Protein AF-A0A1V5VA99-F1 (afdb_monomer)

Structure (mmCIF, N/CA/C/O backbone):
data_AF-A0A1V5VA99-F1
#
_entry.id   AF-A0A1V5VA99-F1
#
loop_
_atom_site.group_PDB
_atom_site.id
_atom_site.type_symbol
_atom_site.label_atom_id
_atom_site.label_alt_id
_atom_site.label_comp_id
_atom_site.label_asym_id
_atom_site.label_entity_id
_atom_site.label_seq_id
_atom_site.pdbx_PDB_ins_code
_atom_site.Cartn_x
_atom_site.Cartn_y
_atom_site.Cartn_z
_atom_site.occupancy
_atom_site.B_iso_or_equiv
_atom_site.auth_seq_id
_atom_site.auth_comp_id
_atom_site.auth_asym_id
_atom_site.auth_atom_id
_atom_site.pdbx_PDB_model_num
ATOM 1 N N . MET A 1 1 ? -4.885 -64.577 -18.496 1.00 36.88 1 MET A N 1
ATOM 2 C CA . MET A 1 1 ? -4.064 -65.674 -17.940 1.00 36.88 1 MET A CA 1
ATOM 3 C C . MET A 1 1 ? -2.908 -65.053 -17.160 1.00 36.88 1 MET A C 1
ATOM 5 O O . MET A 1 1 ? -2.237 -64.223 -17.743 1.00 36.88 1 MET A O 1
ATOM 9 N N . ARG A 1 2 ? -2.760 -65.405 -15.866 1.00 37.75 2 ARG A N 1
ATOM 10 C CA . ARG A 1 2 ? -1.514 -65.535 -15.056 1.00 37.75 2 ARG A CA 1
ATOM 11 C C . ARG A 1 2 ? -0.377 -64.527 -15.371 1.00 37.75 2 ARG A C 1
ATOM 13 O O . ARG A 1 2 ? 0.196 -64.607 -16.441 1.00 37.75 2 ARG A O 1
ATOM 20 N N . ARG A 1 3 ? 0.092 -63.644 -14.479 1.00 37.84 3 ARG A N 1
ATOM 21 C CA . ARG A 1 3 ? 0.622 -63.889 -13.121 1.00 37.84 3 ARG A CA 1
ATOM 22 C C . ARG A 1 3 ? 0.890 -62.549 -12.413 1.00 37.84 3 ARG A C 1
ATOM 24 O O . ARG A 1 3 ? 1.361 -61.604 -13.032 1.00 37.84 3 ARG A O 1
ATOM 31 N N . ALA A 1 4 ? 0.650 -62.532 -11.106 1.00 42.41 4 ALA A N 1
ATOM 32 C CA . ALA A 1 4 ? 1.119 -61.524 -10.165 1.00 42.41 4 ALA A CA 1
ATOM 33 C C . ALA A 1 4 ? 2.638 -61.611 -9.946 1.00 42.41 4 ALA A C 1
ATOM 35 O O . ALA A 1 4 ? 3.150 -62.726 -9.881 1.00 42.41 4 ALA A O 1
ATOM 36 N N . VAL A 1 5 ? 3.299 -60.475 -9.694 1.00 40.81 5 VAL A N 1
ATOM 37 C CA . VAL A 1 5 ? 4.401 -60.365 -8.720 1.00 40.81 5 VAL A CA 1
ATOM 38 C C . VAL A 1 5 ? 4.314 -58.985 -8.060 1.00 40.81 5 VAL A C 1
ATOM 40 O O . VAL A 1 5 ? 4.487 -57.957 -8.706 1.00 40.81 5 VAL A O 1
ATOM 43 N N . ARG A 1 6 ? 4.003 -58.986 -6.760 1.00 43.09 6 ARG A N 1
ATOM 44 C CA . ARG A 1 6 ? 4.199 -57.864 -5.835 1.00 43.09 6 ARG A CA 1
ATOM 45 C C . ARG A 1 6 ? 5.700 -57.715 -5.577 1.00 43.09 6 ARG A C 1
ATOM 47 O O . ARG A 1 6 ? 6.336 -58.713 -5.251 1.00 43.09 6 ARG A O 1
ATOM 54 N N . ALA A 1 7 ? 6.227 -56.497 -5.616 1.00 41.28 7 ALA A N 1
ATOM 55 C CA . ALA A 1 7 ? 7.497 -56.165 -4.978 1.00 41.28 7 ALA A CA 1
ATOM 56 C C . ALA A 1 7 ? 7.238 -55.033 -3.977 1.00 41.28 7 ALA A C 1
ATOM 58 O O . ALA A 1 7 ? 7.025 -53.882 -4.342 1.00 41.28 7 ALA A O 1
ATOM 59 N N . ILE A 1 8 ? 7.158 -55.431 -2.710 1.00 42.38 8 ILE A N 1
ATOM 60 C CA . ILE A 1 8 ? 7.175 -54.572 -1.530 1.00 42.38 8 ILE A CA 1
ATOM 61 C C . ILE A 1 8 ? 8.654 -54.294 -1.267 1.00 42.38 8 ILE A C 1
ATOM 63 O O . ILE A 1 8 ? 9.383 -55.231 -0.939 1.00 42.38 8 ILE A O 1
ATOM 67 N N . THR A 1 9 ? 9.106 -53.052 -1.420 1.00 42.53 9 THR A N 1
ATOM 68 C CA . THR A 1 9 ? 10.463 -52.672 -1.008 1.00 42.53 9 THR A CA 1
ATOM 69 C C . THR A 1 9 ? 10.390 -52.026 0.364 1.00 42.53 9 THR A C 1
ATOM 71 O O . THR A 1 9 ? 9.638 -51.081 0.595 1.00 42.53 9 THR A O 1
ATOM 74 N N . ALA A 1 10 ? 11.117 -52.648 1.284 1.00 41.31 10 ALA A N 1
ATOM 75 C CA . ALA A 1 10 ? 11.035 -52.489 2.717 1.00 41.31 10 ALA A CA 1
ATOM 76 C C . ALA A 1 10 ? 11.461 -51.104 3.221 1.00 41.31 10 ALA A C 1
ATOM 78 O O . ALA A 1 10 ? 12.425 -50.497 2.760 1.00 41.31 10 ALA A O 1
ATOM 79 N N . LEU A 1 11 ? 10.738 -50.689 4.255 1.00 38.38 11 LEU A N 1
ATOM 80 C CA . LEU A 1 11 ? 11.015 -49.605 5.180 1.00 38.38 11 LEU A CA 1
ATOM 81 C C . LEU A 1 11 ? 12.281 -49.960 5.982 1.00 38.38 11 LEU A C 1
ATOM 83 O O . LEU A 1 11 ? 12.262 -50.910 6.765 1.00 38.38 11 LEU A O 1
ATOM 87 N N . VAL A 1 12 ? 13.387 -49.238 5.786 1.00 39.16 12 VAL A N 1
ATOM 88 C CA . VAL A 1 12 ? 14.583 -49.399 6.629 1.00 39.16 12 VAL A CA 1
ATOM 89 C C . VAL A 1 12 ? 14.461 -48.443 7.809 1.00 39.16 12 VAL A C 1
ATOM 91 O O . VAL A 1 12 ? 14.815 -47.272 7.732 1.00 39.16 12 VAL A O 1
ATOM 94 N N . ALA A 1 13 ? 13.915 -48.967 8.904 1.00 40.81 13 ALA A N 1
ATOM 95 C CA . ALA A 1 13 ? 14.004 -48.365 10.223 1.00 40.81 13 ALA A CA 1
ATOM 96 C C . ALA A 1 13 ? 15.377 -48.702 10.823 1.00 40.81 13 ALA A C 1
ATOM 98 O O . ALA A 1 13 ? 15.610 -49.824 11.273 1.00 40.81 13 ALA A O 1
ATOM 99 N N . THR A 1 14 ? 16.301 -47.746 10.837 1.00 46.34 14 THR A N 1
ATOM 100 C CA . THR A 1 14 ? 17.531 -47.847 11.629 1.00 46.34 14 THR A CA 1
ATOM 101 C C . THR A 1 14 ? 17.245 -47.404 13.060 1.00 46.34 14 THR A C 1
ATOM 103 O O . THR A 1 14 ? 17.344 -46.234 13.419 1.00 46.34 14 THR A O 1
ATOM 106 N N . ALA A 1 15 ? 16.875 -48.376 13.892 1.00 39.38 15 ALA A N 1
ATOM 107 C CA . ALA A 1 15 ? 16.899 -48.245 15.340 1.00 39.38 15 ALA A CA 1
ATOM 108 C C . ALA A 1 15 ? 18.349 -48.382 15.835 1.00 39.38 15 ALA A C 1
ATOM 110 O O . ALA A 1 15 ? 18.926 -49.466 15.780 1.00 39.38 15 ALA A O 1
ATOM 111 N N . PHE A 1 16 ? 18.934 -47.294 16.338 1.00 42.38 16 PHE A N 1
ATOM 112 C CA . PHE A 1 16 ? 20.130 -47.351 17.178 1.00 42.38 16 PHE A CA 1
ATOM 113 C C . PHE A 1 16 ? 19.691 -47.390 18.646 1.00 42.38 16 PHE A C 1
ATOM 115 O O . PHE A 1 16 ? 19.142 -46.416 19.158 1.00 42.38 16 PHE A O 1
ATOM 122 N N . ILE A 1 17 ? 19.925 -48.517 19.325 1.00 44.94 17 ILE A N 1
ATOM 123 C CA . ILE A 1 17 ? 19.743 -48.651 20.777 1.00 44.94 17 ILE A CA 1
ATOM 124 C C . ILE A 1 17 ? 21.118 -48.685 21.460 1.00 44.94 17 ILE A C 1
ATOM 126 O O . ILE A 1 17 ? 21.875 -49.635 21.311 1.00 44.94 17 ILE A O 1
ATOM 130 N N . ALA A 1 18 ? 21.373 -47.596 22.189 1.00 47.59 18 ALA A N 1
ATOM 131 C CA . ALA A 1 18 ? 22.017 -47.428 23.499 1.00 47.59 18 ALA A CA 1
ATOM 132 C C . ALA A 1 18 ? 23.256 -48.250 23.927 1.00 47.59 18 ALA A C 1
ATOM 134 O O . ALA A 1 18 ? 23.199 -49.464 24.091 1.00 47.59 18 ALA A O 1
ATOM 135 N N . ALA A 1 19 ? 24.278 -47.518 24.395 1.00 43.19 19 ALA A N 1
ATOM 136 C CA . ALA A 1 19 ? 25.024 -47.840 25.618 1.00 43.19 19 ALA A CA 1
ATOM 137 C C . ALA A 1 19 ? 25.645 -46.558 26.221 1.00 43.19 19 ALA A C 1
ATOM 139 O O . ALA A 1 19 ? 26.394 -45.868 25.537 1.00 43.19 19 ALA A O 1
ATOM 140 N N . GLY A 1 20 ? 25.356 -46.243 27.493 1.00 33.06 20 GLY A N 1
ATOM 141 C CA . GLY A 1 20 ? 26.098 -45.224 28.259 1.00 33.06 20 GLY A CA 1
ATOM 142 C C . GLY A 1 20 ? 25.259 -44.409 29.249 1.00 33.06 20 GLY A C 1
ATOM 143 O O . GLY A 1 20 ? 24.543 -43.495 28.864 1.00 33.06 20 GLY A O 1
ATOM 144 N N . CYS A 1 21 ? 25.354 -44.744 30.534 1.00 45.59 21 CYS A N 1
ATOM 145 C CA . CYS A 1 21 ? 24.596 -44.196 31.659 1.00 45.59 21 CYS A CA 1
ATOM 146 C C . CYS A 1 21 ? 24.883 -42.714 31.975 1.00 45.59 21 CYS A C 1
ATOM 148 O O . CYS A 1 21 ? 26.025 -42.384 32.271 1.00 45.59 21 CYS A O 1
ATOM 150 N N . ALA A 1 22 ? 23.843 -41.873 32.072 1.00 40.69 22 ALA A N 1
ATOM 151 C CA . ALA A 1 22 ? 23.748 -40.762 33.036 1.00 40.69 22 ALA A CA 1
ATOM 152 C C . ALA A 1 22 ? 22.341 -40.126 33.011 1.00 40.69 22 ALA A C 1
ATOM 154 O O . ALA A 1 22 ? 21.977 -39.429 32.073 1.00 40.69 22 ALA A O 1
ATOM 155 N N . GLY A 1 23 ? 21.553 -40.376 34.061 1.00 38.59 23 GLY A N 1
ATOM 156 C CA . GLY A 1 23 ? 20.458 -39.519 34.537 1.00 38.59 23 GLY A CA 1
ATOM 157 C C . GLY A 1 23 ? 19.465 -38.962 33.511 1.00 38.59 23 GLY A C 1
ATOM 158 O O . GLY A 1 23 ? 19.489 -37.769 33.218 1.00 38.59 23 GLY A O 1
ATOM 159 N N . ALA A 1 24 ? 18.491 -39.768 33.084 1.00 41.31 24 ALA A N 1
ATOM 160 C CA . ALA A 1 24 ? 17.267 -39.234 32.496 1.00 41.31 24 ALA A CA 1
ATOM 161 C C . ALA A 1 24 ? 16.486 -38.457 33.573 1.00 41.31 24 ALA A C 1
ATOM 163 O O . ALA A 1 24 ? 15.644 -39.012 34.281 1.00 41.31 24 ALA A O 1
ATOM 164 N N . ARG A 1 25 ? 16.745 -37.149 33.706 1.00 46.44 25 ARG A N 1
ATOM 165 C CA . ARG A 1 25 ? 15.703 -36.246 34.202 1.00 46.44 25 ARG A CA 1
ATOM 166 C C . ARG A 1 25 ? 14.552 -36.391 33.216 1.00 46.44 25 ARG A C 1
ATOM 168 O O . ARG A 1 25 ? 14.729 -36.109 32.034 1.00 46.44 25 ARG A O 1
ATOM 175 N N . ARG A 1 26 ? 13.393 -36.858 33.689 1.00 43.12 26 ARG A N 1
ATOM 176 C CA . ARG A 1 26 ? 12.129 -36.689 32.967 1.00 43.12 26 ARG A CA 1
ATOM 177 C C . ARG A 1 26 ? 12.023 -35.203 32.644 1.00 43.12 26 ARG A C 1
ATOM 179 O O . ARG A 1 26 ? 11.722 -34.412 33.533 1.00 43.12 26 ARG A O 1
ATOM 186 N N . ALA A 1 27 ? 12.317 -34.828 31.404 1.00 48.84 27 ALA A N 1
ATOM 187 C CA . ALA A 1 27 ? 11.851 -33.566 30.878 1.00 48.84 27 ALA A CA 1
ATOM 188 C C . ALA A 1 27 ? 10.330 -33.693 30.895 1.00 48.84 27 ALA A C 1
ATOM 190 O O . ALA A 1 27 ? 9.744 -34.460 30.132 1.00 48.84 27 ALA A O 1
ATOM 191 N N . SER A 1 28 ? 9.707 -33.043 31.873 1.00 52.44 28 SER A N 1
ATOM 192 C CA . SER A 1 28 ? 8.293 -32.719 31.817 1.00 52.44 28 SER A CA 1
ATOM 193 C C . SER A 1 28 ? 8.021 -32.164 30.425 1.00 52.44 28 SER A C 1
ATOM 195 O O . SER A 1 28 ? 8.711 -31.229 30.008 1.00 52.44 28 SER A O 1
ATOM 197 N N . ALA A 1 29 ? 7.069 -32.762 29.705 1.00 57.78 29 ALA A N 1
ATOM 198 C CA . ALA A 1 29 ? 6.548 -32.174 28.481 1.00 57.78 29 ALA A CA 1
ATOM 199 C C . ALA A 1 29 ? 6.287 -30.679 28.746 1.00 57.78 29 ALA A C 1
ATOM 201 O O . ALA A 1 29 ? 5.750 -30.364 29.816 1.00 57.78 29 ALA A O 1
ATOM 202 N N . PRO A 1 30 ? 6.722 -29.761 27.862 1.00 53.34 30 PRO A N 1
ATOM 203 C CA . PRO A 1 30 ? 6.450 -28.344 28.054 1.00 53.34 30 PRO A CA 1
ATOM 204 C C . PRO A 1 30 ? 4.946 -28.177 28.287 1.00 53.34 30 PRO A C 1
ATOM 206 O O . PRO A 1 30 ? 4.132 -28.714 27.539 1.00 53.34 30 PRO A O 1
ATOM 209 N N . ALA A 1 31 ? 4.597 -27.508 29.388 1.00 60.44 31 ALA A N 1
ATOM 210 C CA . ALA A 1 31 ? 3.245 -27.488 29.950 1.00 60.44 31 ALA A CA 1
ATOM 211 C C . ALA A 1 31 ? 2.206 -26.746 29.084 1.00 60.44 31 ALA A C 1
ATOM 213 O O . ALA A 1 31 ? 1.042 -26.682 29.462 1.00 60.44 31 ALA A O 1
ATOM 214 N N . SER A 1 32 ? 2.604 -26.251 27.914 1.00 56.38 32 SER A N 1
ATOM 215 C CA . SER A 1 32 ? 1.731 -25.659 26.906 1.00 56.38 32 SER A CA 1
ATOM 216 C C . SER A 1 32 ? 2.338 -25.912 25.521 1.00 56.38 32 SER A C 1
ATOM 218 O O . SER A 1 32 ? 3.569 -25.878 25.400 1.00 56.38 32 SER A O 1
ATOM 220 N N . PRO A 1 33 ? 1.526 -26.144 24.471 1.00 64.75 33 PRO A N 1
ATOM 221 C CA . PRO A 1 33 ? 2.031 -26.117 23.104 1.00 64.75 33 PRO A CA 1
ATOM 222 C C . PRO A 1 33 ? 2.713 -24.768 22.861 1.00 64.75 33 PRO A C 1
ATOM 224 O O . PRO A 1 33 ? 2.165 -23.726 23.222 1.00 64.75 33 PRO A O 1
ATOM 227 N N . LEU A 1 34 ? 3.910 -24.786 22.272 1.00 59.25 34 LEU A N 1
ATOM 228 C CA . LEU A 1 34 ? 4.520 -23.558 21.769 1.00 59.25 34 LEU A CA 1
ATOM 229 C C . LEU A 1 34 ? 3.570 -22.945 20.723 1.00 59.25 34 LEU A C 1
ATOM 231 O O . LEU A 1 34 ? 2.992 -23.703 19.935 1.00 59.25 34 LEU A O 1
ATOM 235 N N . PRO A 1 35 ? 3.383 -21.615 20.711 1.00 65.06 35 PRO A N 1
ATOM 236 C CA . PRO A 1 35 ? 2.573 -20.963 19.691 1.00 65.06 35 PRO A CA 1
ATOM 237 C C . PRO A 1 35 ? 3.119 -21.306 18.296 1.00 65.06 35 PRO A C 1
ATOM 239 O O . PRO A 1 35 ? 4.333 -21.407 18.101 1.00 65.06 35 PRO A O 1
ATOM 242 N N . SER A 1 36 ? 2.226 -21.539 17.329 1.00 73.88 36 SER A N 1
ATOM 243 C CA . SER A 1 36 ? 2.628 -21.790 15.942 1.00 73.88 36 SER A CA 1
ATOM 244 C C . SER A 1 36 ? 3.322 -20.557 15.361 1.00 73.88 36 SER A C 1
ATOM 246 O O . SER A 1 36 ? 3.035 -19.432 15.779 1.00 73.88 36 SER A O 1
ATOM 248 N N . ALA A 1 37 ? 4.198 -20.750 14.372 1.00 71.94 37 ALA A N 1
ATOM 249 C CA . ALA A 1 37 ? 4.837 -19.641 13.659 1.00 71.94 37 ALA A CA 1
ATOM 250 C C . ALA A 1 37 ? 3.798 -18.625 13.143 1.00 71.94 37 ALA A C 1
ATOM 252 O O . ALA A 1 37 ? 3.974 -17.425 13.338 1.00 71.94 37 ALA A O 1
ATOM 253 N N . ASP A 1 38 ? 2.668 -19.117 12.628 1.00 73.38 38 ASP A N 1
ATOM 254 C CA . ASP A 1 38 ? 1.552 -18.289 12.162 1.00 73.38 38 ASP A CA 1
ATOM 255 C C . ASP A 1 38 ? 0.953 -17.427 13.284 1.00 73.38 38 ASP A C 1
ATOM 257 O O . ASP A 1 38 ? 0.661 -16.249 13.084 1.00 73.38 38 ASP A O 1
ATOM 261 N N . SER A 1 39 ? 0.802 -17.984 14.493 1.00 72.12 39 SER A N 1
ATOM 262 C CA . SER A 1 39 ? 0.274 -17.231 15.639 1.00 72.12 39 SER A CA 1
ATOM 263 C C . SER A 1 39 ? 1.250 -16.162 16.135 1.00 72.12 39 SER A C 1
ATOM 265 O O . SER A 1 39 ? 0.825 -15.052 16.445 1.00 72.12 39 SER A O 1
ATOM 267 N N . ILE A 1 40 ? 2.556 -16.452 16.124 1.00 78.94 40 ILE A N 1
ATOM 268 C CA . ILE A 1 40 ? 3.602 -15.489 16.495 1.00 78.94 40 ILE A CA 1
ATOM 269 C C . ILE A 1 40 ? 3.647 -14.348 15.474 1.00 78.94 40 ILE A C 1
ATOM 271 O O . ILE A 1 40 ? 3.684 -13.178 15.848 1.00 78.94 40 ILE A O 1
ATOM 275 N N . GLN A 1 41 ? 3.610 -14.674 14.181 1.00 81.06 41 GLN A N 1
ATOM 276 C CA . GLN A 1 41 ? 3.622 -13.681 13.113 1.00 81.06 41 GLN A CA 1
ATOM 277 C C . GLN A 1 41 ? 2.379 -12.787 13.173 1.00 81.06 41 GLN A C 1
ATOM 279 O O . GLN A 1 41 ? 2.502 -11.566 13.090 1.00 81.06 41 GLN A O 1
ATOM 284 N N . SER A 1 42 ? 1.200 -13.373 13.397 1.00 82.19 42 SER A N 1
ATOM 285 C CA . SER A 1 42 ? -0.040 -12.614 13.570 1.00 82.19 42 SER A CA 1
ATOM 286 C C . SER A 1 42 ? 0.019 -11.671 14.774 1.00 82.19 42 SER A C 1
ATOM 288 O O . SER A 1 42 ? -0.443 -10.537 14.674 1.00 82.19 42 SER A O 1
ATOM 290 N N . GLU A 1 43 ? 0.591 -12.097 15.903 1.00 88.19 43 GLU A N 1
ATOM 291 C CA . GLU A 1 43 ? 0.710 -11.262 17.105 1.00 88.19 43 GLU A CA 1
ATOM 292 C C . GLU A 1 43 ? 1.713 -10.110 16.917 1.00 88.19 43 GLU A C 1
ATOM 294 O O . GLU A 1 43 ? 1.465 -8.979 17.350 1.00 88.19 43 GLU A O 1
ATOM 299 N N . ILE A 1 44 ? 2.820 -10.365 16.210 1.00 88.38 44 ILE A N 1
ATOM 300 C CA . ILE A 1 44 ? 3.800 -9.337 15.838 1.00 88.38 44 ILE A CA 1
ATOM 301 C C . ILE A 1 44 ? 3.160 -8.302 14.911 1.00 88.38 44 ILE A C 1
ATOM 303 O O . ILE A 1 44 ? 3.251 -7.104 15.190 1.00 88.38 44 ILE A O 1
ATOM 307 N N . ILE A 1 45 ? 2.481 -8.746 13.848 1.00 89.81 45 ILE A N 1
ATOM 308 C CA . ILE A 1 45 ? 1.792 -7.857 12.904 1.00 89.81 45 ILE A CA 1
ATOM 309 C C . ILE A 1 45 ? 0.751 -7.026 13.644 1.00 89.81 45 ILE A C 1
ATOM 311 O O . ILE A 1 45 ? 0.734 -5.809 13.489 1.00 89.81 45 ILE A O 1
ATOM 315 N N . HIS A 1 46 ? -0.053 -7.638 14.510 1.00 91.12 46 HIS A N 1
ATOM 316 C CA . HIS A 1 46 ? -1.053 -6.923 15.298 1.00 91.12 46 HIS A CA 1
ATOM 317 C C . HIS A 1 46 ? -0.428 -5.859 16.218 1.00 91.12 46 HIS A C 1
ATOM 319 O O . HIS A 1 46 ? -0.923 -4.738 16.345 1.00 91.12 46 HIS A O 1
ATOM 325 N N . THR A 1 47 ? 0.710 -6.177 16.840 1.00 92.62 47 THR A N 1
ATOM 326 C CA . THR A 1 47 ? 1.445 -5.238 17.701 1.00 92.62 47 THR A CA 1
ATOM 327 C C . THR A 1 47 ? 2.007 -4.059 16.905 1.00 92.62 47 THR A C 1
ATOM 329 O O . THR A 1 47 ? 1.890 -2.905 17.331 1.00 92.62 47 THR A O 1
ATOM 332 N N . ILE A 1 48 ? 2.597 -4.329 15.739 1.00 91.81 48 ILE A N 1
ATOM 333 C CA . ILE A 1 48 ? 3.109 -3.301 14.828 1.00 91.81 48 ILE A CA 1
ATOM 334 C C . ILE A 1 48 ? 1.957 -2.424 14.336 1.00 91.81 48 ILE A C 1
ATOM 336 O O . ILE A 1 48 ? 2.026 -1.205 14.476 1.00 91.81 48 ILE A O 1
ATOM 340 N N . SER A 1 49 ? 0.880 -3.032 13.845 1.00 91.69 49 SER A N 1
ATOM 341 C CA . SER A 1 49 ? -0.303 -2.353 13.308 1.00 91.69 49 SER A CA 1
ATOM 342 C C . SER A 1 49 ? -0.912 -1.410 14.344 1.00 91.69 49 SER A C 1
ATOM 344 O O . SER A 1 49 ? -1.064 -0.215 14.083 1.00 91.69 49 SER A O 1
ATOM 346 N N . LYS A 1 50 ? -1.116 -1.885 15.584 1.00 93.00 50 LYS A N 1
ATOM 347 C CA . LYS A 1 50 ? -1.556 -1.045 16.710 1.00 93.00 50 LYS A CA 1
ATOM 348 C C . LYS A 1 50 ? -0.663 0.167 16.931 1.00 93.00 50 LYS A C 1
ATOM 350 O O . LYS A 1 50 ? -1.181 1.255 17.168 1.00 93.00 50 LYS A O 1
ATOM 355 N N . ARG A 1 51 ? 0.661 -0.001 16.862 1.00 92.75 51 ARG A N 1
ATOM 356 C CA . ARG A 1 51 ? 1.615 1.105 17.015 1.00 92.75 51 ARG A CA 1
ATOM 357 C C . ARG A 1 51 ? 1.523 2.092 15.853 1.00 92.75 51 ARG A C 1
ATOM 359 O O . ARG A 1 51 ? 1.540 3.296 16.091 1.00 92.75 51 ARG A O 1
ATOM 366 N N . LEU A 1 52 ? 1.431 1.603 14.618 1.00 93.19 52 LEU A N 1
ATOM 367 C CA . LEU A 1 52 ? 1.384 2.443 13.419 1.00 93.19 52 LEU A CA 1
ATOM 368 C C . LEU A 1 52 ? 0.091 3.259 13.357 1.00 93.19 52 LEU A C 1
ATOM 370 O O . LEU A 1 52 ? 0.130 4.446 13.034 1.00 93.19 52 LEU A O 1
ATOM 374 N N . THR A 1 53 ? -1.034 2.676 13.770 1.00 91.94 53 THR A N 1
ATOM 375 C CA . THR A 1 53 ? -2.329 3.369 13.771 1.00 91.94 53 THR A CA 1
ATOM 376 C C . THR A 1 53 ? -2.674 4.039 15.102 1.00 91.94 53 THR A C 1
ATOM 378 O O . THR A 1 53 ? -3.768 4.580 15.252 1.00 91.94 53 THR A O 1
ATOM 381 N N . ALA A 1 54 ? -1.769 4.021 16.087 1.0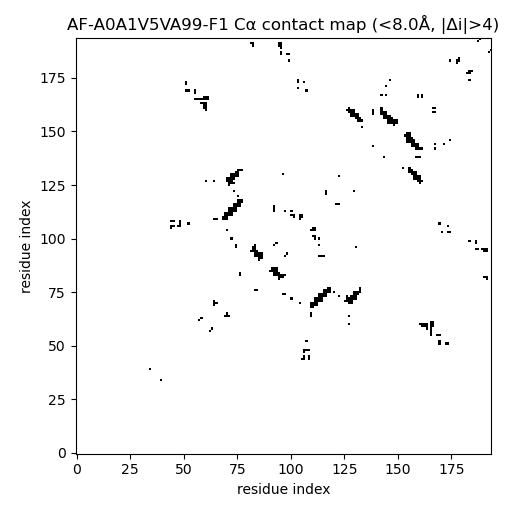0 91.81 54 ALA A N 1
ATOM 382 C CA . ALA A 1 54 ? -2.007 4.633 17.390 1.00 91.81 54 ALA A CA 1
ATOM 383 C C . ALA A 1 54 ? -2.276 6.140 17.256 1.00 91.81 54 ALA A C 1
ATOM 385 O O . ALA A 1 54 ? -1.520 6.875 16.611 1.00 91.81 54 ALA A O 1
ATOM 386 N N . GLY A 1 55 ? -3.358 6.596 17.892 1.00 89.88 55 GLY A N 1
ATOM 387 C CA . GLY A 1 55 ? -3.770 8.000 17.891 1.00 89.88 55 GLY A CA 1
ATOM 388 C C . GLY A 1 55 ? -4.381 8.492 16.577 1.00 89.88 55 GLY A C 1
ATOM 389 O O . GLY A 1 55 ? -4.759 9.657 16.512 1.00 89.88 55 GLY A O 1
ATOM 390 N N . LEU A 1 56 ? -4.504 7.639 15.553 1.00 92.12 56 LEU A N 1
ATOM 391 C CA . LEU A 1 56 ? -5.230 7.997 14.338 1.00 92.12 56 LEU A CA 1
ATOM 392 C C . LEU A 1 56 ? -6.736 7.865 14.580 1.00 92.12 56 LEU A C 1
ATOM 394 O O . LEU A 1 56 ? -7.172 6.842 15.121 1.00 92.12 56 LEU A O 1
ATOM 398 N N . PRO A 1 57 ? -7.545 8.865 14.193 1.00 90.19 57 PRO A N 1
ATOM 399 C CA . PRO A 1 57 ? -8.986 8.721 14.256 1.00 90.19 57 PRO A CA 1
ATOM 400 C C . PRO A 1 57 ? -9.438 7.642 13.269 1.00 90.19 57 PRO A C 1
ATOM 402 O O . PRO A 1 57 ? -9.007 7.609 12.117 1.00 90.19 57 PRO A O 1
ATOM 405 N N . ASP A 1 58 ? -10.331 6.762 13.713 1.00 87.25 58 ASP A N 1
ATOM 406 C CA . ASP A 1 58 ? -10.961 5.775 12.840 1.00 87.25 58 ASP A CA 1
ATOM 407 C C . ASP A 1 58 ? -12.088 6.454 12.050 1.00 87.25 58 ASP A C 1
ATOM 409 O O . ASP A 1 58 ? -13.248 6.493 12.465 1.00 87.25 58 ASP A O 1
ATOM 413 N N . SER A 1 59 ? -11.723 7.093 10.942 1.00 90.88 59 SER A N 1
ATOM 414 C CA . SER A 1 59 ? -12.613 7.912 10.118 1.00 90.88 59 SER A CA 1
ATOM 415 C C . SER A 1 59 ? -12.276 7.788 8.629 1.00 90.88 59 SER A C 1
ATOM 417 O O . SER A 1 59 ? -11.305 7.126 8.249 1.00 90.88 59 SER A O 1
ATOM 419 N N . GLY A 1 60 ? -13.110 8.402 7.784 1.00 91.38 60 GLY A N 1
ATOM 420 C CA . GLY A 1 60 ? -12.863 8.524 6.346 1.00 91.38 60 GLY A CA 1
ATOM 421 C C . GLY A 1 60 ? -12.670 7.180 5.643 1.00 91.38 60 GLY A C 1
ATOM 422 O O . GLY A 1 60 ? -13.330 6.18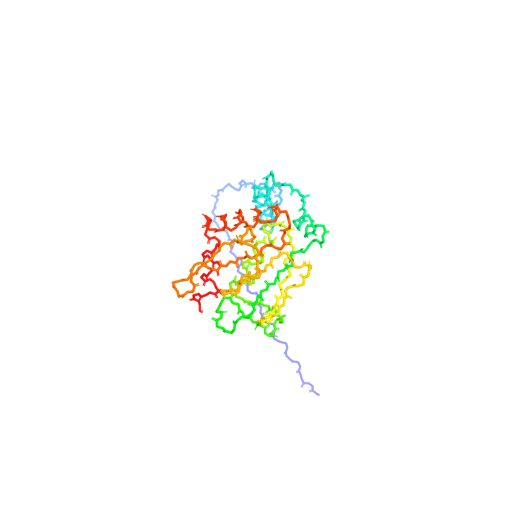5 5.971 1.00 91.38 60 GLY A O 1
ATOM 423 N N . ARG A 1 61 ? -11.740 7.149 4.684 1.00 92.81 61 ARG A N 1
ATOM 424 C CA . ARG A 1 61 ? -11.419 5.936 3.917 1.00 92.81 61 ARG A CA 1
ATOM 425 C C . ARG A 1 61 ? -10.854 4.815 4.772 1.00 92.81 61 ARG A C 1
ATOM 427 O O . ARG A 1 61 ? -11.169 3.658 4.512 1.00 92.81 61 ARG A O 1
ATOM 434 N N . LEU A 1 62 ? -10.071 5.136 5.805 1.00 93.44 62 LEU A N 1
ATOM 435 C CA . LEU A 1 62 ? -9.495 4.118 6.687 1.00 93.44 62 LEU A CA 1
ATOM 436 C C . LEU A 1 62 ? -10.598 3.314 7.380 1.00 93.44 62 LEU A C 1
ATOM 438 O O . LEU A 1 62 ? -10.587 2.083 7.342 1.00 93.44 62 LEU A O 1
ATOM 442 N N . LYS A 1 63 ? -11.586 4.010 7.952 1.00 94.06 63 LYS A N 1
ATOM 443 C CA . LYS A 1 63 ? -12.747 3.363 8.565 1.00 94.06 63 LYS A CA 1
ATOM 444 C C . LYS A 1 63 ? -13.540 2.555 7.539 1.00 94.06 63 LYS A C 1
ATOM 446 O O . LYS A 1 63 ? -13.837 1.391 7.787 1.00 94.06 63 LYS A O 1
ATOM 451 N N . ALA A 1 64 ? -13.824 3.130 6.370 1.00 93.81 64 ALA A N 1
ATOM 452 C CA . ALA A 1 64 ? -14.566 2.434 5.319 1.00 93.81 64 ALA A CA 1
A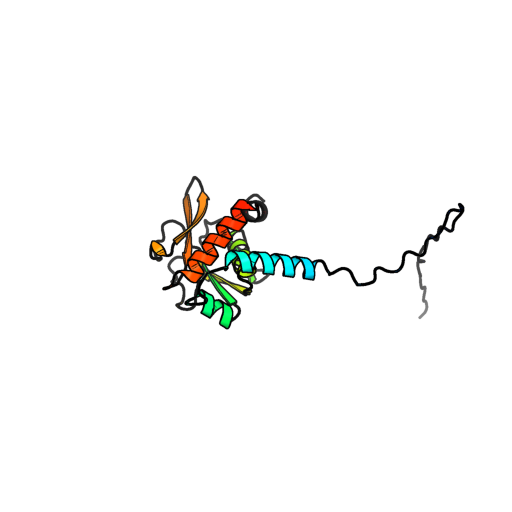TOM 453 C C . ALA A 1 64 ? -13.853 1.150 4.844 1.00 93.81 64 ALA A C 1
ATOM 455 O O . ALA A 1 64 ? -14.501 0.126 4.625 1.00 93.81 64 ALA A O 1
ATOM 456 N N . ALA A 1 65 ? -12.522 1.179 4.710 1.00 94.81 65 ALA A N 1
ATOM 457 C CA . ALA A 1 65 ? -11.702 0.022 4.352 1.00 94.81 65 ALA A CA 1
ATOM 458 C C . ALA A 1 65 ? -11.713 -1.066 5.437 1.00 94.81 65 ALA A C 1
ATOM 460 O O . ALA A 1 65 ? -11.803 -2.255 5.122 1.00 94.81 65 ALA A O 1
ATOM 461 N N . ARG A 1 66 ? -11.697 -0.673 6.716 1.00 94.44 66 ARG A N 1
ATOM 462 C CA . ARG A 1 66 ? -11.821 -1.599 7.852 1.00 94.44 66 ARG A CA 1
ATOM 463 C C . ARG A 1 66 ? -13.200 -2.238 7.925 1.00 94.44 66 ARG A C 1
ATOM 465 O O . ARG A 1 66 ? -13.295 -3.457 8.014 1.00 94.44 66 ARG A O 1
ATOM 472 N N . GLU A 1 67 ? -14.262 -1.440 7.826 1.00 95.56 67 GLU A N 1
ATOM 473 C CA . GLU A 1 67 ? -15.649 -1.921 7.892 1.00 95.56 67 GLU A CA 1
ATOM 474 C C . GLU A 1 67 ? -15.968 -2.914 6.773 1.00 95.56 67 GLU A C 1
ATOM 476 O O . GLU A 1 67 ? -16.644 -3.916 7.003 1.00 95.56 67 GLU A O 1
ATOM 481 N N . ARG A 1 68 ? -15.443 -2.681 5.565 1.00 96.06 68 ARG A N 1
ATOM 482 C CA . ARG A 1 68 ? -15.606 -3.618 4.445 1.00 96.06 68 ARG A CA 1
ATOM 483 C C . ARG A 1 68 ? -14.585 -4.765 4.438 1.00 96.06 68 ARG A C 1
ATOM 485 O O . ARG A 1 68 ? -14.731 -5.690 3.644 1.00 96.06 68 ARG A O 1
ATOM 492 N N . GLY A 1 69 ? -13.540 -4.693 5.265 1.00 96.75 69 GLY A N 1
ATOM 493 C CA . GLY A 1 69 ? -12.486 -5.707 5.386 1.00 96.75 69 GLY A CA 1
ATOM 494 C C . GLY A 1 69 ? -11.552 -5.840 4.177 1.00 96.75 69 GLY A C 1
ATOM 495 O O . GLY A 1 69 ? -10.869 -6.857 4.046 1.00 96.75 69 GLY A O 1
ATOM 496 N N . VAL A 1 70 ? -11.520 -4.846 3.286 1.00 97.31 70 VAL A N 1
ATOM 497 C CA . VAL A 1 70 ? -10.705 -4.847 2.059 1.00 97.31 70 VAL A CA 1
ATOM 498 C C . VAL A 1 70 ? -10.069 -3.472 1.873 1.00 97.31 70 VAL A C 1
ATOM 500 O O . VAL A 1 70 ? -10.736 -2.487 2.145 1.00 97.31 70 VAL A O 1
ATOM 503 N N . LEU A 1 71 ? -8.837 -3.372 1.372 1.00 97.50 71 LEU A N 1
ATOM 504 C CA . LEU A 1 71 ? -8.162 -2.153 0.911 1.00 97.50 71 LEU A CA 1
ATOM 505 C C . LEU A 1 71 ? -8.153 -2.193 -0.622 1.00 97.50 71 LEU A C 1
ATOM 507 O O . LEU A 1 71 ? -7.651 -3.148 -1.205 1.00 97.50 71 LEU A O 1
ATOM 511 N N . ARG A 1 72 ? -8.768 -1.204 -1.267 1.00 96.94 72 ARG A N 1
ATOM 512 C CA . ARG A 1 72 ? -9.012 -1.175 -2.710 1.00 96.94 72 ARG A CA 1
ATOM 513 C C . ARG A 1 72 ? -7.913 -0.327 -3.313 1.00 96.94 72 ARG A C 1
ATOM 515 O O . ARG A 1 72 ? -7.829 0.872 -3.042 1.00 96.94 72 ARG A O 1
ATOM 522 N N . VAL A 1 73 ? -7.058 -0.991 -4.071 1.00 96.50 73 VAL A N 1
ATOM 523 C CA . VAL A 1 73 ? -5.813 -0.448 -4.586 1.00 96.50 73 VAL A CA 1
ATOM 524 C C . VAL A 1 73 ? -5.884 -0.460 -6.096 1.00 96.50 73 VAL A C 1
ATOM 526 O O . VAL A 1 73 ? -6.004 -1.525 -6.689 1.00 96.50 73 VAL A O 1
ATOM 529 N N . ALA A 1 74 ? -5.750 0.707 -6.707 1.00 93.50 74 ALA A N 1
ATOM 530 C CA . ALA A 1 74 ? -5.519 0.802 -8.136 1.00 93.50 74 ALA A CA 1
ATOM 531 C C . ALA A 1 74 ? -4.021 0.916 -8.418 1.00 93.50 74 ALA A C 1
ATOM 533 O O . ALA A 1 74 ? -3.300 1.668 -7.759 1.00 93.50 74 ALA A O 1
ATOM 534 N N . VAL A 1 75 ? -3.558 0.208 -9.438 1.00 91.19 75 VAL A N 1
ATOM 535 C CA . VAL A 1 75 ? -2.223 0.376 -10.002 1.00 91.19 75 VAL A CA 1
ATOM 536 C C . VAL A 1 75 ? -2.396 0.776 -11.450 1.00 91.19 75 VAL A C 1
ATOM 538 O O . VAL A 1 75 ? -2.920 0.004 -12.249 1.00 91.19 75 VAL A O 1
ATOM 541 N N . VAL A 1 76 ? -1.968 1.986 -11.801 1.00 85.44 76 VAL A N 1
ATOM 542 C CA . VAL A 1 76 ? -2.000 2.400 -13.202 1.00 85.44 76 VAL A CA 1
ATOM 543 C C . VAL A 1 76 ? -0.863 1.690 -13.923 1.00 85.44 76 VAL A C 1
ATOM 545 O O . VAL A 1 76 ? 0.320 1.937 -13.671 1.00 85.44 76 VAL A O 1
ATOM 548 N N . PHE A 1 77 ? -1.232 0.759 -14.793 1.00 77.75 77 PHE A N 1
ATOM 549 C CA . PHE A 1 77 ? -0.292 -0.015 -15.574 1.00 77.75 77 PHE A CA 1
ATOM 550 C C . PHE A 1 77 ? 0.399 0.889 -16.596 1.00 77.75 77 PHE A C 1
ATOM 552 O O . PHE A 1 77 ? -0.242 1.634 -17.336 1.00 77.75 77 PHE A O 1
ATOM 559 N N . SER A 1 78 ? 1.723 0.791 -16.653 1.00 72.94 78 SER A N 1
ATOM 560 C CA . SER A 1 78 ? 2.532 1.365 -17.720 1.00 72.94 78 SER A CA 1
ATOM 561 C C . SER A 1 78 ? 3.426 0.255 -18.266 1.00 72.94 78 SER A C 1
ATOM 563 O O . SER A 1 78 ? 4.099 -0.387 -17.457 1.00 72.94 78 SER A O 1
ATOM 565 N N . PRO A 1 79 ? 3.466 0.024 -19.592 1.00 66.69 79 PRO A N 1
ATOM 566 C CA . PRO A 1 79 ? 4.325 -0.997 -20.197 1.00 66.69 79 PRO A CA 1
ATOM 567 C C . PRO A 1 79 ? 5.804 -0.844 -19.821 1.00 66.69 79 PRO A C 1
ATOM 569 O O . PRO A 1 79 ? 6.527 -1.831 -19.750 1.00 66.69 79 PRO A O 1
ATOM 572 N N . ASP A 1 80 ? 6.226 0.389 -19.537 1.00 66.38 80 ASP A N 1
ATOM 573 C CA . ASP A 1 80 ? 7.605 0.733 -19.192 1.00 66.38 80 ASP A CA 1
ATOM 574 C C . ASP A 1 80 ? 7.888 0.642 -17.678 1.00 66.38 80 ASP A C 1
ATOM 576 O O . ASP A 1 80 ? 9.013 0.862 -17.230 1.00 66.38 80 ASP A O 1
ATOM 580 N N . ASN A 1 81 ? 6.882 0.323 -16.854 1.00 68.69 81 ASN A N 1
ATOM 581 C CA . ASN A 1 81 ? 7.038 0.236 -15.406 1.00 68.69 81 ASN A CA 1
ATOM 582 C C . ASN A 1 81 ? 7.371 -1.195 -14.970 1.00 68.69 81 ASN A C 1
ATOM 584 O O . ASN A 1 81 ? 6.486 -1.984 -14.647 1.00 68.69 81 ASN A O 1
ATOM 588 N N . ALA A 1 82 ? 8.666 -1.494 -14.858 1.00 72.69 82 ALA A N 1
ATOM 589 C CA . ALA A 1 82 ? 9.168 -2.784 -14.371 1.00 72.69 82 ALA A CA 1
ATOM 590 C C . ALA A 1 82 ? 8.683 -3.166 -12.952 1.00 72.69 82 ALA A C 1
ATOM 592 O O . ALA A 1 82 ? 8.835 -4.308 -12.529 1.00 72.69 82 ALA A O 1
ATOM 593 N N . LEU A 1 83 ? 8.073 -2.237 -12.205 1.00 84.75 83 LEU A N 1
ATOM 594 C CA . LEU A 1 83 ? 7.582 -2.481 -10.849 1.00 84.75 83 LEU A CA 1
ATOM 595 C C . LEU A 1 83 ? 6.204 -3.162 -10.801 1.00 84.75 83 LEU A C 1
ATOM 597 O O . LEU A 1 83 ? 5.760 -3.526 -9.709 1.00 84.75 83 LEU A O 1
ATOM 601 N N . CYS A 1 84 ? 5.506 -3.317 -11.932 1.00 86.50 84 CYS A N 1
ATOM 602 C CA . CYS A 1 84 ? 4.221 -4.013 -11.994 1.00 86.50 84 CYS A CA 1
ATOM 603 C C . CYS A 1 84 ? 3.986 -4.689 -13.353 1.00 86.50 84 CYS A C 1
ATOM 605 O O . CYS A 1 84 ? 4.136 -4.068 -14.399 1.00 86.50 84 CYS A O 1
ATOM 607 N N . HIS A 1 85 ? 3.550 -5.946 -13.336 1.00 84.81 85 HIS A N 1
ATOM 608 C CA . HIS A 1 85 ? 3.108 -6.693 -14.513 1.00 84.81 85 HIS A CA 1
ATOM 609 C C . HIS A 1 85 ? 1.887 -7.554 -14.173 1.00 84.81 85 HIS A C 1
ATOM 611 O O . HIS A 1 85 ? 1.582 -7.776 -13.003 1.00 84.81 85 HIS A O 1
ATOM 617 N N . PHE A 1 86 ? 1.174 -8.043 -15.186 1.00 85.81 86 PHE A N 1
ATOM 618 C CA . PHE A 1 86 ? 0.086 -9.002 -14.998 1.00 85.81 86 PHE A CA 1
ATOM 619 C C . PHE A 1 86 ? 0.595 -10.422 -15.241 1.00 85.81 86 PHE A C 1
ATOM 621 O O . PHE A 1 86 ? 1.190 -10.686 -16.286 1.00 85.81 86 PHE A O 1
ATOM 628 N N . ASP A 1 87 ? 0.353 -11.323 -14.292 1.00 86.06 87 ASP A N 1
ATOM 629 C CA . ASP A 1 87 ? 0.646 -12.746 -14.438 1.00 86.06 87 ASP A CA 1
ATOM 630 C C . ASP A 1 87 ? -0.626 -13.478 -14.912 1.00 86.06 87 ASP A C 1
ATOM 632 O O . ASP A 1 87 ? -1.600 -13.577 -14.152 1.00 86.06 87 ASP A O 1
ATOM 636 N N . PRO A 1 88 ? -0.660 -13.968 -16.167 1.00 84.56 88 PRO A N 1
ATOM 637 C CA . PRO A 1 88 ? -1.842 -14.610 -16.730 1.00 84.56 88 PRO A CA 1
ATOM 638 C C . PRO A 1 88 ? -2.127 -15.990 -16.128 1.00 84.56 88 PRO A C 1
ATOM 640 O O . PRO A 1 88 ? -3.274 -16.432 -16.195 1.00 84.56 88 PRO A O 1
ATOM 643 N N . ASP A 1 89 ? -1.136 -16.657 -15.532 1.00 87.06 89 ASP A N 1
ATOM 644 C CA . ASP A 1 89 ? -1.291 -18.021 -15.018 1.00 87.06 89 ASP A CA 1
ATOM 645 C C . ASP A 1 89 ? -2.086 -18.035 -13.707 1.00 87.06 89 ASP A C 1
ATOM 647 O O . ASP A 1 89 ? -2.878 -18.946 -13.455 1.00 87.06 89 ASP A O 1
ATOM 651 N N . ILE A 1 90 ? -1.916 -16.995 -12.888 1.00 84.75 90 ILE A N 1
ATOM 652 C CA . ILE A 1 90 ? -2.676 -16.790 -11.644 1.00 84.75 90 ILE A CA 1
ATOM 653 C C . ILE A 1 90 ? -3.776 -15.728 -11.777 1.00 84.75 90 ILE A C 1
ATOM 655 O O . ILE A 1 90 ? -4.576 -15.555 -10.858 1.00 84.75 90 ILE A O 1
ATOM 659 N N . GLY A 1 91 ? -3.823 -15.018 -12.908 1.00 85.88 91 GLY A N 1
ATOM 660 C CA . GLY A 1 91 ? -4.817 -13.988 -13.196 1.00 85.88 91 GLY A CA 1
ATOM 661 C C . GLY A 1 91 ? -4.727 -12.771 -12.272 1.00 85.88 91 GLY A C 1
ATOM 662 O O . GLY A 1 91 ? -5.765 -12.215 -11.911 1.00 85.88 91 GLY A O 1
ATOM 663 N N . ALA A 1 92 ? -3.517 -12.376 -11.858 1.00 86.12 92 ALA A N 1
ATOM 664 C CA . ALA A 1 92 ? -3.317 -11.326 -10.858 1.00 86.12 92 ALA A CA 1
ATOM 665 C C . ALA A 1 92 ? -2.116 -10.404 -11.160 1.00 86.12 92 ALA A C 1
ATOM 667 O O . ALA A 1 92 ? -1.150 -10.829 -11.801 1.00 86.12 92 ALA A O 1
ATOM 668 N N . PRO A 1 93 ? -2.134 -9.147 -10.673 1.00 88.69 93 PRO A N 1
ATOM 669 C CA . PRO A 1 93 ? -0.985 -8.249 -10.754 1.00 88.69 93 PRO A CA 1
ATOM 670 C C . PRO A 1 93 ? 0.168 -8.730 -9.865 1.00 88.69 93 PRO A C 1
ATOM 672 O O . PRO A 1 93 ? -0.041 -9.144 -8.725 1.00 88.69 93 PRO A O 1
ATOM 675 N N . ARG A 1 94 ? 1.395 -8.634 -10.376 1.00 88.19 94 ARG A N 1
ATOM 676 C CA . ARG A 1 94 ? 2.640 -9.060 -9.731 1.00 88.19 94 ARG A CA 1
ATOM 677 C C . ARG A 1 94 ? 3.733 -8.004 -9.873 1.00 88.19 94 ARG A C 1
ATOM 679 O O . ARG A 1 94 ? 3.630 -7.073 -10.672 1.00 88.19 94 ARG A O 1
ATOM 686 N N . GLY A 1 95 ? 4.784 -8.156 -9.074 1.00 89.38 95 GLY A N 1
ATOM 687 C CA . GLY A 1 95 ? 5.921 -7.241 -9.020 1.00 89.38 95 GLY A CA 1
ATOM 688 C C . GLY A 1 95 ? 5.933 -6.402 -7.748 1.00 89.38 95 GLY A C 1
ATOM 689 O O . GLY A 1 95 ? 5.136 -6.603 -6.836 1.00 89.38 95 GLY A O 1
ATOM 690 N N . PHE A 1 96 ? 6.852 -5.447 -7.695 1.00 91.19 96 PHE A N 1
ATOM 691 C CA . PHE A 1 96 ? 7.104 -4.654 -6.500 1.00 91.19 96 PHE A CA 1
ATOM 692 C C . PHE A 1 96 ? 5.873 -3.883 -5.996 1.00 91.19 96 PHE A C 1
ATOM 694 O O . PHE A 1 96 ? 5.605 -3.875 -4.799 1.00 91.19 96 PHE A O 1
ATOM 701 N N . ILE A 1 97 ? 5.109 -3.244 -6.889 1.00 92.44 97 ILE A N 1
ATOM 702 C CA . ILE A 1 97 ? 3.965 -2.406 -6.496 1.00 92.44 97 ILE A CA 1
ATOM 703 C C . ILE A 1 97 ? 2.809 -3.236 -5.904 1.00 92.44 97 ILE A C 1
ATOM 705 O O . ILE A 1 97 ? 2.362 -2.894 -4.808 1.00 92.44 97 ILE A O 1
ATOM 709 N N . PRO A 1 98 ? 2.314 -4.308 -6.558 1.00 92.69 98 PRO A N 1
ATOM 710 C CA . PRO A 1 98 ? 1.267 -5.148 -5.972 1.00 92.69 98 PRO A CA 1
ATOM 711 C C . PRO A 1 98 ? 1.652 -5.758 -4.618 1.00 92.69 98 PRO A C 1
ATOM 713 O O . PRO A 1 98 ? 0.815 -5.827 -3.721 1.00 92.69 98 PRO A O 1
ATOM 716 N N . GLU A 1 99 ? 2.917 -6.140 -4.438 1.00 93.50 99 GLU A N 1
ATOM 717 C CA . GLU A 1 99 ? 3.405 -6.724 -3.180 1.00 93.50 99 GLU A CA 1
ATOM 718 C C . GLU A 1 99 ? 3.570 -5.653 -2.089 1.00 93.50 99 GLU A C 1
ATOM 720 O O . GLU A 1 99 ? 3.159 -5.851 -0.948 1.00 93.50 99 GLU A O 1
ATOM 725 N N . LEU A 1 100 ? 4.041 -4.451 -2.444 1.00 95.38 100 LEU A N 1
ATOM 726 C CA . LEU A 1 100 ? 4.034 -3.299 -1.538 1.00 95.38 100 LEU A CA 1
ATOM 727 C C . LEU A 1 100 ? 2.608 -2.940 -1.089 1.00 95.38 100 LEU A C 1
ATOM 729 O O . LEU A 1 100 ? 2.384 -2.634 0.081 1.00 95.38 100 LEU A O 1
ATOM 733 N N . ALA A 1 101 ? 1.631 -2.997 -1.996 1.00 96.06 101 ALA A N 1
ATOM 734 C CA . ALA A 1 101 ? 0.225 -2.789 -1.664 1.00 96.06 101 ALA A CA 1
ATOM 735 C C . ALA A 1 101 ? -0.311 -3.858 -0.698 1.00 96.06 101 ALA A C 1
ATOM 737 O O . ALA A 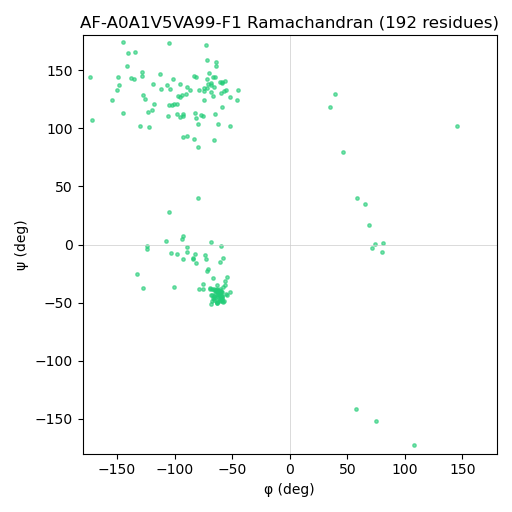1 101 ? -1.072 -3.534 0.219 1.00 96.06 101 ALA A O 1
ATOM 738 N N . ALA A 1 102 ? 0.095 -5.116 -0.884 1.00 95.25 102 ALA A N 1
ATOM 739 C CA . ALA A 1 102 ? -0.263 -6.212 0.006 1.00 95.25 102 ALA A CA 1
ATOM 740 C C . ALA A 1 102 ? 0.323 -6.024 1.413 1.00 95.25 102 ALA A C 1
ATOM 742 O O . ALA A 1 102 ? -0.404 -6.187 2.391 1.00 95.25 102 ALA A O 1
ATOM 743 N N . GLU A 1 103 ? 1.581 -5.598 1.526 1.00 95.50 103 GLU A N 1
ATOM 744 C CA . GLU A 1 103 ? 2.229 -5.301 2.811 1.00 95.50 103 GLU A CA 1
ATOM 745 C C . GLU A 1 103 ? 1.592 -4.102 3.525 1.00 95.50 103 GLU A C 1
ATOM 747 O O . GLU A 1 103 ? 1.352 -4.144 4.734 1.00 95.50 103 GLU A O 1
ATOM 752 N N . ILE A 1 104 ? 1.216 -3.055 2.781 1.00 97.31 104 ILE A N 1
ATOM 753 C CA . ILE A 1 104 ? 0.437 -1.940 3.338 1.00 97.31 104 ILE A CA 1
ATOM 754 C C . ILE A 1 104 ? -0.888 -2.452 3.911 1.00 97.31 104 ILE A C 1
ATOM 756 O O . ILE A 1 104 ? -1.234 -2.124 5.045 1.00 97.31 104 ILE A O 1
ATOM 760 N N . ALA A 1 105 ? -1.623 -3.268 3.154 1.00 97.06 105 ALA A N 1
ATOM 761 C CA . ALA A 1 105 ? -2.891 -3.827 3.608 1.00 97.06 105 ALA A CA 1
ATOM 762 C C . ALA A 1 105 ? -2.708 -4.731 4.842 1.00 97.06 105 ALA A C 1
ATOM 764 O O . ALA A 1 105 ? -3.469 -4.616 5.805 1.00 97.06 105 ALA A O 1
ATOM 765 N N . LEU A 1 106 ? -1.652 -5.550 4.863 1.00 95.50 106 LEU A N 1
ATOM 766 C CA . LEU A 1 106 ? -1.297 -6.415 5.986 1.00 95.50 106 LEU A CA 1
ATOM 767 C C . LEU A 1 106 ? -1.051 -5.616 7.272 1.00 95.50 106 LEU A C 1
ATOM 769 O O . LEU A 1 106 ? -1.607 -5.958 8.313 1.00 95.50 106 LEU A O 1
ATOM 773 N N . MET A 1 107 ? -0.281 -4.526 7.199 1.00 95.69 107 MET A N 1
ATOM 774 C CA . MET A 1 107 ? -0.011 -3.643 8.347 1.00 95.69 107 MET A CA 1
ATOM 775 C C . MET A 1 107 ? -1.206 -2.770 8.757 1.00 95.69 107 MET A C 1
ATOM 777 O O . MET A 1 107 ? -1.189 -2.145 9.819 1.00 95.69 107 MET A O 1
ATOM 781 N N . LEU A 1 108 ? -2.243 -2.704 7.923 1.00 95.81 108 LEU A N 1
ATOM 782 C CA . LEU A 1 108 ? -3.542 -2.146 8.295 1.00 95.81 108 LEU A CA 1
ATOM 783 C C . LEU A 1 108 ? -4.487 -3.204 8.882 1.00 95.81 108 LEU A C 1
ATOM 785 O O . LEU A 1 108 ? -5.556 -2.832 9.367 1.00 95.81 108 LEU A O 1
ATOM 789 N N . GLU A 1 109 ? -4.097 -4.483 8.857 1.00 95.50 109 GLU A N 1
ATOM 790 C CA . GLU A 1 109 ? -4.928 -5.651 9.172 1.00 95.50 109 GLU A CA 1
ATOM 791 C C . GLU A 1 109 ? -6.175 -5.751 8.267 1.00 95.50 109 GLU A C 1
ATOM 793 O O . GLU A 1 109 ? -7.275 -6.087 8.708 1.00 95.50 109 GLU A O 1
ATOM 798 N N . ILE A 1 110 ? -6.010 -5.447 6.973 1.00 95.69 110 ILE A N 1
ATOM 799 C CA . ILE A 1 110 ? -7.070 -5.431 5.953 1.00 95.69 110 ILE A CA 1
ATOM 800 C C . ILE A 1 110 ? -6.632 -6.282 4.748 1.00 95.69 110 ILE A C 1
ATOM 802 O O . ILE A 1 110 ? -5.451 -6.356 4.423 1.00 95.69 110 ILE A O 1
ATOM 806 N N . LYS A 1 111 ? -7.567 -6.932 4.040 1.00 96.31 111 LYS A N 1
ATOM 807 C CA . L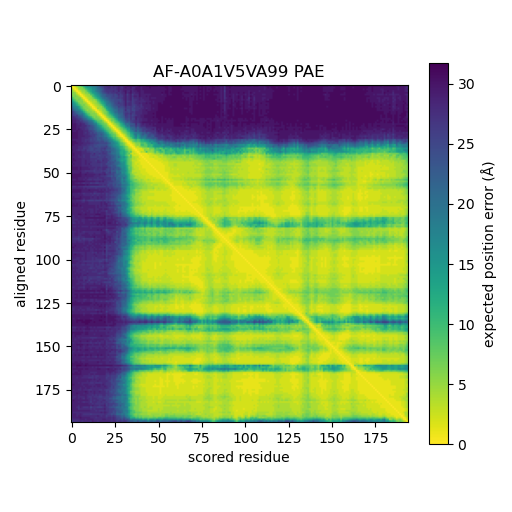YS A 1 111 ? -7.227 -7.697 2.825 1.00 96.31 111 LYS A CA 1
ATOM 808 C C . LYS A 1 111 ? -6.933 -6.769 1.639 1.00 96.31 111 LYS A C 1
ATOM 810 O O . LYS A 1 111 ? -7.760 -5.901 1.369 1.00 96.31 111 LYS A O 1
ATOM 815 N N . PRO A 1 112 ? -5.843 -6.948 0.878 1.00 95.94 112 PRO A N 1
ATOM 816 C CA . PRO A 1 112 ? -5.634 -6.182 -0.345 1.00 95.94 112 PRO A CA 1
ATOM 817 C C . PRO A 1 112 ? -6.593 -6.642 -1.452 1.00 95.94 112 PRO A C 1
ATOM 819 O O . PRO A 1 112 ? -6.864 -7.832 -1.605 1.00 95.94 112 PRO A O 1
ATOM 822 N N . ASN A 1 113 ? -7.075 -5.695 -2.249 1.00 95.31 113 ASN A N 1
ATOM 823 C CA . ASN A 1 113 ? -7.688 -5.934 -3.549 1.00 95.31 113 ASN A CA 1
ATOM 824 C C . ASN A 1 113 ? -7.023 -4.998 -4.555 1.00 95.31 113 ASN A C 1
ATOM 826 O O . ASN A 1 113 ? -7.306 -3.799 -4.548 1.00 95.31 113 ASN A O 1
ATOM 830 N N . VAL A 1 114 ? -6.113 -5.549 -5.357 1.00 93.56 114 VAL A N 1
ATOM 831 C CA . VAL A 1 114 ? -5.308 -4.797 -6.321 1.00 93.56 114 VAL A CA 1
ATOM 832 C C . VAL A 1 114 ? -5.905 -4.966 -7.711 1.00 93.56 114 VAL A C 1
ATOM 834 O O . VAL A 1 114 ? -5.993 -6.083 -8.216 1.00 93.56 114 VAL A O 1
ATOM 837 N N . GLU A 1 115 ? -6.282 -3.856 -8.332 1.00 90.31 115 GLU A N 1
ATOM 838 C CA . GLU A 1 115 ? -6.735 -3.797 -9.719 1.00 90.31 115 GLU A CA 1
ATOM 839 C C . GLU A 1 115 ? -5.738 -3.025 -10.586 1.00 90.31 115 GLU A C 1
ATOM 841 O O . GLU A 1 115 ? -5.082 -2.08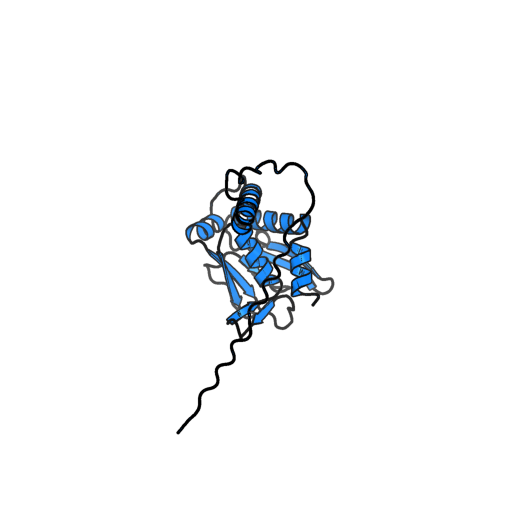7 -10.125 1.00 90.31 115 GLU A O 1
ATOM 846 N N . LEU A 1 116 ? -5.610 -3.438 -11.849 1.00 88.88 116 LEU A N 1
ATOM 847 C CA . LEU A 1 116 ? -4.812 -2.722 -12.840 1.00 88.88 116 LEU A CA 1
ATOM 848 C C . LEU A 1 116 ? -5.719 -1.804 -13.639 1.00 88.88 116 LEU A C 1
ATOM 850 O O . LEU A 1 116 ? -6.704 -2.257 -14.217 1.00 88.88 116 LEU A O 1
ATOM 854 N N . LEU A 1 117 ? -5.342 -0.535 -13.699 1.00 87.19 117 LEU A N 1
ATOM 855 C CA . LEU A 1 117 ? -5.978 0.455 -14.552 1.00 87.19 117 LEU A CA 1
ATOM 856 C C . LEU A 1 117 ? -5.115 0.685 -15.785 1.00 87.19 117 LEU A C 1
ATOM 858 O O . LEU A 1 117 ? -3.886 0.713 -15.694 1.00 87.19 117 LEU A O 1
ATOM 862 N N . ASN A 1 118 ? -5.747 0.883 -16.936 1.00 82.81 118 ASN A N 1
ATOM 863 C CA . ASN A 1 118 ? -5.019 1.305 -18.128 1.00 82.81 118 ASN A CA 1
ATOM 864 C C . ASN A 1 118 ? -4.583 2.772 -17.998 1.00 82.81 118 ASN A C 1
ATOM 866 O O . ASN A 1 118 ? -5.178 3.553 -17.254 1.00 82.81 118 ASN A O 1
ATOM 870 N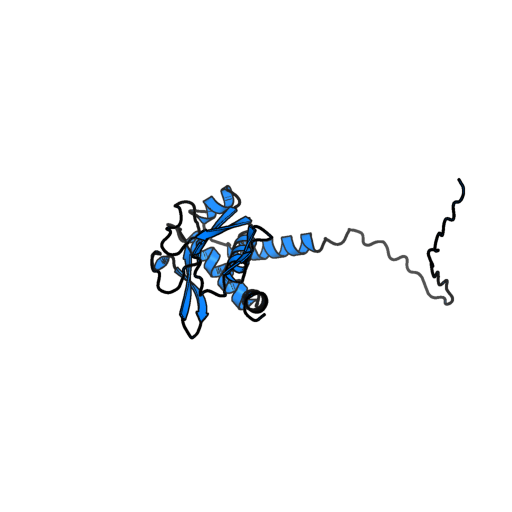 N . GLN A 1 119 ? -3.568 3.186 -18.759 1.00 78.00 119 GLN A N 1
ATOM 871 C CA . GLN A 1 119 ? -3.208 4.606 -18.824 1.00 78.00 119 GLN A CA 1
ATOM 872 C C . GLN A 1 119 ? -4.408 5.456 -19.271 1.00 78.00 119 GLN A C 1
ATOM 874 O O . GLN A 1 119 ? -5.078 5.141 -20.255 1.00 78.00 119 GLN A O 1
ATOM 879 N N . GLY A 1 120 ? -4.671 6.545 -18.544 1.00 77.56 120 GLY A N 1
ATOM 880 C CA . GLY A 1 120 ? -5.803 7.445 -18.789 1.00 77.56 120 GLY A CA 1
ATOM 881 C C . GLY A 1 120 ? -7.148 6.962 -18.231 1.00 77.56 120 GLY A C 1
ATOM 882 O O . GLY A 1 120 ? -8.122 7.719 -18.263 1.00 77.56 120 GLY A O 1
ATOM 883 N N . GLU A 1 121 ? -7.219 5.743 -17.694 1.00 83.88 121 GLU A N 1
ATOM 884 C CA . GLU A 1 121 ? -8.382 5.263 -16.954 1.00 83.88 121 GLU A CA 1
ATOM 885 C C . GLU A 1 121 ? -8.433 5.923 -15.572 1.00 83.88 121 GLU A C 1
ATOM 887 O O . GLU A 1 121 ? -7.421 6.052 -14.881 1.00 83.88 121 GLU A O 1
ATOM 892 N N . ARG A 1 122 ? -9.621 6.385 -15.171 1.00 81.75 122 ARG A N 1
ATOM 893 C CA . ARG A 1 122 ? -9.798 7.031 -13.869 1.00 81.75 122 ARG A CA 1
ATOM 894 C C . ARG A 1 122 ? -10.140 5.991 -12.807 1.00 81.75 122 ARG A C 1
ATOM 896 O O . ARG A 1 122 ? -11.035 5.184 -13.053 1.00 81.75 122 ARG A O 1
ATOM 903 N N . PRO A 1 123 ? -9.515 6.056 -11.621 1.00 86.94 123 PRO A N 1
ATOM 904 C CA . PRO A 1 123 ? -9.901 5.204 -10.507 1.00 86.94 123 PRO A CA 1
ATOM 905 C C . PRO A 1 123 ? -11.359 5.468 -10.118 1.00 86.94 123 PRO A C 1
ATOM 907 O O . PRO A 1 123 ? -11.818 6.616 -10.098 1.00 86.94 123 PRO A O 1
ATOM 910 N N . GLY A 1 124 ? -12.085 4.394 -9.809 1.00 86.75 124 GLY A N 1
ATOM 911 C CA . GLY A 1 124 ? -13.457 4.482 -9.320 1.00 86.75 124 GLY A CA 1
ATOM 912 C C . GLY A 1 124 ? -13.544 5.188 -7.958 1.00 86.75 124 GLY A C 1
ATOM 913 O O . GLY A 1 124 ? -12.567 5.210 -7.202 1.00 86.75 124 GLY A O 1
ATOM 914 N N . PRO A 1 125 ? -14.710 5.756 -7.597 1.00 87.56 125 PRO A N 1
ATOM 915 C CA . PRO A 1 125 ? -14.913 6.428 -6.311 1.00 87.56 125 PRO A CA 1
ATOM 916 C C . PRO A 1 125 ? -14.713 5.515 -5.092 1.00 87.56 125 PRO A C 1
ATOM 918 O O . PRO A 1 125 ? -14.605 6.002 -3.972 1.00 87.56 125 PRO A O 1
ATOM 921 N N . GLU A 1 126 ? -14.690 4.200 -5.265 1.00 89.62 126 GLU A N 1
ATOM 922 C CA . GLU A 1 126 ? -14.438 3.187 -4.239 1.00 89.62 126 GLU A CA 1
ATOM 923 C C . GLU A 1 126 ? -12.957 2.953 -3.911 1.00 89.62 126 GLU A C 1
ATOM 925 O O . GLU A 1 126 ? -12.673 2.298 -2.907 1.00 89.62 126 GLU A O 1
ATOM 930 N N . ILE A 1 127 ? -12.033 3.416 -4.756 1.00 94.00 127 ILE A N 1
ATOM 931 C CA . ILE A 1 127 ? -10.599 3.179 -4.588 1.00 94.00 127 ILE A CA 1
ATOM 932 C C . ILE A 1 127 ? -10.101 3.998 -3.404 1.00 94.00 127 ILE A C 1
ATOM 934 O O . ILE A 1 127 ? -10.517 5.142 -3.236 1.00 94.00 127 ILE A O 1
ATOM 938 N N . ASP A 1 128 ? -9.235 3.416 -2.569 1.00 95.56 128 ASP A N 1
ATOM 939 C CA . ASP A 1 128 ? -8.648 4.148 -1.440 1.00 95.56 128 ASP A CA 1
ATOM 940 C C . ASP A 1 128 ? -7.243 4.637 -1.734 1.00 95.56 128 ASP A C 1
ATOM 942 O O . ASP A 1 128 ? -6.863 5.704 -1.262 1.00 95.56 128 ASP A O 1
ATOM 946 N N . ILE A 1 129 ? -6.456 3.845 -2.462 1.00 95.38 129 ILE A N 1
ATOM 947 C CA . ILE A 1 129 ? -5.090 4.204 -2.827 1.00 95.38 129 ILE A CA 1
ATOM 948 C C . ILE A 1 129 ? -4.831 3.897 -4.296 1.00 95.38 129 ILE A C 1
ATOM 950 O O . ILE A 1 129 ? -5.289 2.888 -4.830 1.00 95.38 129 ILE A O 1
ATOM 954 N N . VAL A 1 130 ? -4.075 4.774 -4.941 1.00 93.56 130 VAL A N 1
ATOM 955 C CA . VAL A 1 130 ? -3.671 4.650 -6.338 1.00 93.56 130 VAL A CA 1
ATOM 956 C C . VAL A 1 130 ? -2.157 4.741 -6.403 1.00 93.56 130 VAL A C 1
ATOM 958 O O . VAL A 1 130 ? -1.569 5.721 -5.946 1.00 93.56 130 VAL A O 1
ATOM 961 N N . PHE A 1 131 ? -1.515 3.744 -6.996 1.00 92.31 131 PHE A N 1
ATOM 962 C CA . PHE A 1 131 ? -0.122 3.854 -7.408 1.00 92.31 131 PHE A CA 1
ATOM 963 C C . PHE A 1 131 ? -0.083 4.577 -8.746 1.00 92.31 131 PHE A C 1
ATOM 965 O O . PHE A 1 131 ? -0.523 4.039 -9.766 1.00 92.31 131 PHE A O 1
ATOM 972 N N . LEU A 1 132 ? 0.394 5.819 -8.710 1.00 84.44 132 LEU A N 1
ATOM 973 C CA . LEU A 1 132 ? 0.424 6.679 -9.882 1.00 84.44 132 LEU A CA 1
ATOM 974 C C . LEU A 1 132 ? 1.638 6.363 -10.762 1.00 84.44 132 LEU A C 1
ATOM 976 O O . LEU A 1 132 ? 2.722 6.070 -10.238 1.00 84.44 132 LEU A O 1
ATOM 980 N N . PRO A 1 133 ? 1.484 6.460 -12.094 1.00 74.31 133 PRO A N 1
ATOM 981 C CA . PRO A 1 133 ? 2.621 6.495 -12.991 1.00 74.31 133 PRO A CA 1
ATOM 982 C C . PRO A 1 133 ? 3.314 7.861 -12.871 1.00 74.31 133 PRO A C 1
ATOM 984 O O . PRO A 1 133 ? 2.837 8.785 -12.207 1.00 74.31 133 PRO A O 1
ATOM 987 N N . GLU A 1 134 ? 4.475 8.003 -13.496 1.00 68.50 134 GLU A N 1
ATOM 988 C CA . GLU A 1 134 ? 5.213 9.266 -13.454 1.00 68.50 134 GLU A CA 1
ATOM 989 C C . GLU A 1 134 ? 4.459 10.402 -14.143 1.00 68.50 134 GLU A C 1
ATOM 991 O O . GLU A 1 134 ? 3.806 10.205 -15.165 1.00 68.50 134 GLU A O 1
ATOM 996 N N . GLY A 1 135 ? 4.585 11.613 -13.595 1.00 60.03 135 GLY A N 1
ATOM 997 C CA . GLY A 1 135 ? 4.057 12.832 -14.211 1.00 60.03 135 GLY A CA 1
ATOM 998 C C . GLY A 1 135 ? 2.531 12.973 -14.201 1.00 60.03 135 GLY A C 1
ATOM 999 O O . GLY A 1 135 ? 2.038 14.017 -14.622 1.00 60.03 135 GLY A O 1
ATOM 1000 N N . ASP A 1 136 ? 1.789 11.982 -13.704 1.00 61.69 136 ASP A N 1
ATOM 1001 C CA . ASP A 1 136 ? 0.330 12.017 -13.655 1.00 61.69 136 ASP A CA 1
ATOM 1002 C C . ASP A 1 136 ? -0.143 12.581 -12.307 1.00 61.69 136 ASP A C 1
ATOM 1004 O O . ASP A 1 136 ? 0.052 11.985 -11.246 1.00 61.69 136 ASP A O 1
ATOM 1008 N N . SER A 1 137 ? -0.712 13.787 -12.333 1.00 53.56 137 SER A N 1
ATOM 1009 C CA . SER A 1 137 ? -1.078 14.564 -11.141 1.00 53.56 137 SER A CA 1
ATOM 1010 C C . SER A 1 137 ? -2.579 14.563 -10.856 1.00 53.56 137 SER A C 1
ATOM 1012 O O . SER A 1 137 ? -3.092 15.485 -10.225 1.00 53.56 137 SER A O 1
ATOM 1014 N N . GLY A 1 138 ? -3.298 13.509 -11.257 1.00 63.81 138 GLY A N 1
ATOM 1015 C CA . GLY A 1 138 ? -4.726 13.333 -10.946 1.00 63.81 138 GLY A CA 1
ATOM 1016 C C . GLY A 1 138 ? -5.069 13.285 -9.445 1.00 63.81 138 GLY A C 1
ATOM 1017 O O . GLY A 1 138 ? -6.240 13.172 -9.093 1.00 63.81 138 GLY A O 1
ATOM 1018 N N . CYS A 1 139 ? -4.063 13.375 -8.574 1.00 79.31 139 CYS A N 1
ATOM 1019 C CA . CYS A 1 139 ? -4.179 13.438 -7.129 1.00 79.31 139 CYS A CA 1
ATOM 1020 C C . CYS A 1 139 ? -3.875 14.841 -6.608 1.00 79.31 139 CYS A C 1
ATOM 1022 O O . CYS A 1 139 ? -2.877 15.455 -6.994 1.00 79.31 139 CYS A O 1
ATOM 1024 N N . GLU A 1 140 ? -4.680 15.320 -5.664 1.00 77.75 140 GLU A N 1
ATOM 1025 C CA . GLU A 1 140 ? -4.366 16.549 -4.944 1.00 77.75 140 GLU A CA 1
ATOM 1026 C C . GLU A 1 140 ? -3.015 16.419 -4.224 1.00 77.75 140 GLU A C 1
ATOM 1028 O O . GLU A 1 140 ? -2.704 15.380 -3.642 1.00 77.75 140 GLU 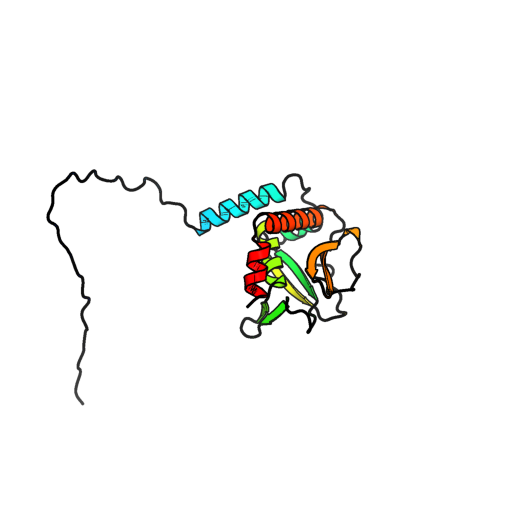A O 1
ATOM 1033 N N . SER A 1 141 ? -2.196 17.476 -4.234 1.00 72.69 141 SER A N 1
ATOM 1034 C CA . SER A 1 141 ? -0.825 17.429 -3.698 1.00 72.69 141 SER A CA 1
ATOM 1035 C C . SER A 1 141 ? -0.760 16.987 -2.236 1.00 72.69 141 SER A C 1
ATOM 1037 O O . SER A 1 141 ? 0.199 16.342 -1.819 1.00 72.69 141 SER A O 1
ATOM 1039 N N . ASN A 1 142 ? -1.796 17.305 -1.458 1.00 81.44 142 ASN A N 1
ATOM 1040 C CA . ASN A 1 142 ? -1.892 16.928 -0.053 1.00 81.44 142 ASN A CA 1
ATOM 1041 C C . ASN A 1 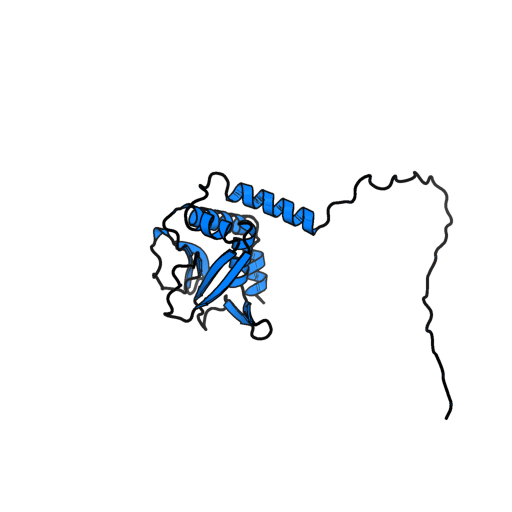142 ? -2.189 15.440 0.146 1.00 81.44 142 ASN A C 1
ATOM 1043 O O . ASN A 1 142 ? -2.062 14.970 1.267 1.00 81.44 142 ASN A O 1
ATOM 1047 N N . ASN A 1 143 ? -2.513 14.695 -0.906 1.00 88.56 143 ASN A N 1
ATOM 1048 C CA . ASN A 1 143 ? -2.837 13.273 -0.860 1.00 88.56 143 ASN A CA 1
ATOM 1049 C C . ASN A 1 143 ? -1.734 12.390 -1.457 1.00 88.56 143 ASN A C 1
ATOM 1051 O O . ASN A 1 143 ? -1.869 11.167 -1.494 1.00 88.56 143 ASN A O 1
ATOM 1055 N N . LEU A 1 144 ? -0.622 12.999 -1.874 1.00 90.56 144 LEU A N 1
ATOM 1056 C CA . LEU A 1 144 ? 0.544 12.302 -2.396 1.00 90.56 144 LEU A CA 1
ATOM 1057 C C . LEU A 1 144 ? 1.489 11.874 -1.270 1.00 90.56 144 LEU A C 1
ATOM 1059 O O . LEU A 1 144 ? 1.854 12.666 -0.399 1.00 90.56 144 LEU A O 1
ATOM 1063 N N . ILE A 1 145 ? 1.932 10.620 -1.331 1.00 92.81 145 ILE A N 1
ATOM 1064 C CA . ILE A 1 145 ? 2.968 10.067 -0.460 1.00 92.81 145 ILE A CA 1
ATOM 1065 C C . ILE A 1 145 ? 4.099 9.520 -1.341 1.00 92.81 145 ILE A C 1
ATOM 1067 O O . ILE A 1 145 ? 3.874 8.554 -2.076 1.00 92.81 145 ILE A O 1
ATOM 1071 N N . PRO A 1 146 ? 5.309 10.107 -1.307 1.00 90.88 146 PRO A N 1
ATOM 1072 C CA . PRO A 1 146 ? 6.452 9.558 -2.028 1.00 90.88 146 PRO A CA 1
ATOM 1073 C C . PRO A 1 146 ? 6.879 8.230 -1.393 1.00 90.88 146 PRO A C 1
ATOM 1075 O O . PRO A 1 146 ? 6.941 8.121 -0.168 1.00 90.88 146 PRO A O 1
ATOM 1078 N N . TYR A 1 147 ? 7.186 7.222 -2.213 1.00 89.88 147 TYR A N 1
ATOM 1079 C CA . TYR A 1 147 ? 7.558 5.893 -1.703 1.00 89.88 147 TYR A CA 1
ATOM 1080 C C . TYR A 1 147 ? 8.813 5.295 -2.339 1.00 89.88 147 TYR A C 1
ATOM 1082 O O . TYR A 1 147 ? 9.467 4.472 -1.711 1.00 89.88 147 TYR A O 1
ATOM 1090 N N . TYR A 1 148 ? 9.174 5.689 -3.559 1.00 86.06 148 TYR A N 1
ATOM 1091 C CA . TYR A 1 148 ? 10.336 5.137 -4.251 1.00 86.06 148 TYR A CA 1
ATOM 1092 C C . TYR A 1 148 ? 10.969 6.189 -5.151 1.00 86.06 148 TYR A C 1
ATOM 1094 O O . TYR A 1 148 ? 10.248 6.911 -5.831 1.00 86.06 148 TYR A O 1
ATOM 1102 N N . TYR A 1 149 ? 12.296 6.278 -5.163 1.00 84.00 149 TYR A N 1
ATOM 1103 C CA . TYR A 1 149 ? 13.027 7.195 -6.032 1.00 84.00 149 TYR A CA 1
ATOM 1104 C C . TYR A 1 149 ? 13.802 6.412 -7.087 1.00 84.00 149 TYR A C 1
ATOM 1106 O O . TYR A 1 149 ? 14.518 5.468 -6.759 1.00 84.00 149 TYR A O 1
ATOM 1114 N N . THR A 1 150 ? 13.704 6.859 -8.335 1.00 74.94 150 THR A N 1
ATOM 1115 C CA . THR A 1 150 ? 14.556 6.402 -9.438 1.00 74.94 150 THR A CA 1
ATOM 1116 C C . THR A 1 150 ? 15.339 7.590 -9.993 1.00 74.94 150 THR A C 1
ATOM 1118 O O . THR A 1 150 ? 14.761 8.672 -10.125 1.00 74.94 150 THR A O 1
ATOM 1121 N N . PRO A 1 151 ? 16.636 7.445 -10.315 1.00 77.75 151 PRO A N 1
ATOM 1122 C CA . PRO A 1 151 ? 17.399 8.513 -10.961 1.00 77.75 151 PRO A CA 1
ATOM 1123 C C . PRO A 1 151 ? 16.774 8.998 -12.273 1.00 77.75 151 PRO A C 1
ATOM 1125 O O . PRO A 1 151 ? 16.849 10.184 -12.582 1.00 77.75 151 PRO A O 1
ATOM 1128 N N . GLU A 1 152 ? 16.157 8.090 -13.025 1.00 75.25 152 GLU A N 1
ATOM 1129 C CA . GLU A 1 152 ? 15.616 8.350 -14.356 1.00 75.25 152 GLU A CA 1
ATOM 1130 C C . GLU A 1 152 ? 14.265 9.070 -14.295 1.00 75.25 152 GLU A C 1
ATOM 1132 O O . GLU A 1 152 ? 14.003 9.946 -15.117 1.00 75.25 152 GLU A O 1
ATOM 1137 N N . LEU A 1 153 ? 13.418 8.717 -13.322 1.00 73.12 153 LEU A N 1
ATOM 1138 C CA . LEU A 1 153 ? 11.999 9.092 -13.319 1.00 73.12 153 LEU A CA 1
ATOM 1139 C C . LEU A 1 153 ? 11.572 9.850 -12.049 1.00 73.12 153 LEU A C 1
ATOM 1141 O O . LEU A 1 153 ? 10.430 10.289 -11.916 1.00 73.12 153 LEU A O 1
ATOM 1145 N N . GLY A 1 154 ? 12.501 10.055 -11.114 1.00 80.75 154 GLY A N 1
ATOM 1146 C CA . GLY A 1 154 ? 12.278 10.784 -9.873 1.00 80.75 154 GLY A CA 1
ATOM 1147 C C . GLY A 1 154 ? 11.471 9.994 -8.843 1.00 80.75 154 GLY A C 1
ATOM 1148 O O . GLY A 1 154 ? 11.525 8.761 -8.781 1.00 80.75 154 GLY A O 1
ATOM 1149 N N . TRP A 1 155 ? 10.755 10.724 -7.984 1.00 85.88 155 TRP A N 1
ATOM 1150 C CA . TRP A 1 155 ? 9.901 10.142 -6.949 1.00 85.88 155 TRP A CA 1
ATOM 1151 C C . TRP A 1 155 ? 8.612 9.572 -7.546 1.00 85.88 155 TRP A C 1
ATOM 1153 O O . TRP A 1 155 ? 7.820 10.291 -8.154 1.00 85.88 155 TRP A O 1
ATOM 1163 N N . LYS A 1 156 ? 8.362 8.292 -7.283 1.00 86.81 156 LYS A N 1
ATOM 1164 C CA . LYS A 1 156 ? 7.059 7.649 -7.441 1.00 86.81 156 LYS A CA 1
ATOM 1165 C C . LYS A 1 156 ? 6.198 7.913 -6.212 1.00 86.81 156 LYS A C 1
ATOM 1167 O O . LYS A 1 156 ? 6.701 7.965 -5.083 1.00 86.81 156 LYS A O 1
ATOM 1172 N N . HIS A 1 157 ? 4.897 8.057 -6.444 1.00 89.44 157 HIS A N 1
ATOM 1173 C CA . HIS A 1 157 ? 3.942 8.472 -5.425 1.00 89.44 157 HIS A CA 1
ATOM 1174 C C . HIS A 1 157 ? 2.747 7.524 -5.333 1.00 89.44 157 HIS A C 1
ATOM 1176 O O . HIS A 1 157 ? 2.257 7.007 -6.337 1.00 89.44 157 HIS A O 1
ATOM 1182 N N . ILE A 1 158 ? 2.262 7.343 -4.108 1.00 93.25 158 ILE A N 1
ATOM 1183 C CA . ILE A 1 158 ? 0.933 6.809 -3.823 1.00 93.25 158 ILE A CA 1
ATOM 1184 C C . ILE A 1 158 ? -0.001 8.005 -3.669 1.00 93.25 158 ILE A C 1
ATOM 1186 O O . ILE A 1 158 ? 0.291 8.914 -2.893 1.00 93.25 158 ILE A O 1
ATOM 1190 N N . CYS A 1 159 ? -1.115 8.001 -4.387 1.00 92.94 159 CYS A N 1
ATOM 1191 C CA . CYS A 1 159 ? -2.237 8.881 -4.111 1.00 92.94 159 CYS A CA 1
ATOM 1192 C C . CYS A 1 159 ? -3.196 8.198 -3.146 1.00 92.94 159 CYS A C 1
ATOM 1194 O O . CYS A 1 159 ? -3.615 7.069 -3.395 1.00 92.94 159 CYS A O 1
ATOM 1196 N N . VAL A 1 160 ? -3.580 8.883 -2.078 1.00 94.06 160 VAL A N 1
ATOM 1197 C CA . VAL A 1 160 ? -4.615 8.410 -1.161 1.00 94.06 160 VAL A CA 1
ATOM 1198 C C . VAL A 1 160 ? -5.917 9.149 -1.459 1.00 94.06 160 VAL A C 1
ATOM 1200 O O . VAL A 1 160 ? -5.987 10.366 -1.351 1.00 94.06 160 VAL A O 1
ATOM 1203 N N . MET A 1 161 ? -6.964 8.415 -1.823 1.00 90.00 161 MET A N 1
ATOM 1204 C CA . MET A 1 161 ? -8.288 8.937 -2.188 1.00 90.00 161 MET A CA 1
ATOM 1205 C C . MET A 1 161 ? -9.128 9.289 -0.945 1.00 90.00 161 MET A C 1
ATOM 1207 O O . MET A 1 161 ? -10.316 8.961 -0.869 1.00 90.00 161 MET A O 1
ATOM 1211 N N . ASP A 1 162 ? -8.496 9.873 0.072 1.00 78.00 162 ASP A N 1
ATOM 1212 C CA . ASP A 1 162 ? -9.114 10.225 1.351 1.00 78.00 162 ASP A CA 1
ATOM 1213 C C . ASP A 1 162 ? -9.368 11.734 1.414 1.00 78.00 162 ASP A C 1
ATOM 1215 O O . ASP A 1 162 ? -8.495 12.539 1.092 1.00 78.00 162 ASP A O 1
ATOM 1219 N N . ASP A 1 163 ? -10.575 12.096 1.846 1.00 72.69 163 ASP A N 1
ATOM 1220 C CA . ASP A 1 163 ? -10.929 13.478 2.191 1.00 72.69 163 ASP A CA 1
ATOM 1221 C C . ASP A 1 163 ? -10.505 13.798 3.643 1.00 72.69 163 ASP A C 1
ATOM 1223 O O . ASP A 1 163 ? -10.536 14.950 4.079 1.00 72.69 163 ASP A O 1
ATOM 1227 N N . GLY A 1 164 ? -10.142 12.767 4.419 1.00 72.81 164 GLY A N 1
ATOM 1228 C CA . GLY A 1 164 ? -9.533 12.864 5.744 1.00 72.81 164 GLY A CA 1
ATOM 1229 C C . GLY A 1 164 ? -8.032 12.552 5.740 1.00 72.81 164 GLY A C 1
ATOM 1230 O O . GLY A 1 164 ? -7.458 12.130 4.743 1.00 72.81 164 GLY A O 1
ATOM 1231 N N . GLU A 1 165 ? -7.375 12.747 6.887 1.00 83.56 165 GLU A N 1
ATOM 1232 C CA . GLU A 1 165 ? -5.925 12.510 7.014 1.00 83.56 165 GLU A CA 1
ATOM 1233 C C . GLU A 1 165 ? -5.574 11.095 7.509 1.00 83.56 165 GLU A C 1
ATOM 1235 O O . GLU A 1 165 ? -4.418 10.681 7.428 1.00 83.56 165 GLU A O 1
ATOM 1240 N N . SER A 1 166 ? -6.546 10.326 8.012 1.00 93.00 166 SER A N 1
ATOM 1241 C CA . SER A 1 166 ? -6.281 9.074 8.731 1.00 93.00 166 SER A CA 1
ATOM 1242 C C . SER A 1 166 ? -5.663 7.982 7.869 1.00 93.00 166 SER A C 1
ATOM 1244 O O . SER A 1 166 ? -4.691 7.358 8.301 1.00 93.00 166 SER A O 1
ATOM 1246 N N . LEU A 1 167 ? -6.205 7.717 6.671 1.00 95.12 167 LEU A N 1
ATOM 1247 C CA . LEU A 1 167 ? -5.635 6.676 5.814 1.00 95.12 167 LEU A CA 1
ATOM 1248 C C . LEU A 1 167 ? -4.259 7.098 5.306 1.00 95.12 167 LEU A C 1
ATOM 1250 O O . LEU A 1 167 ? -3.320 6.305 5.339 1.00 95.12 167 LEU A O 1
ATOM 1254 N N . LYS A 1 168 ? -4.130 8.357 4.882 1.00 94.88 168 LYS A N 1
ATOM 1255 C CA . LYS A 1 168 ? -2.872 8.910 4.383 1.00 94.88 168 LYS A CA 1
ATOM 1256 C C . LYS A 1 168 ? -1.765 8.814 5.431 1.00 94.88 168 LYS A C 1
ATOM 1258 O O . LYS A 1 168 ? -0.685 8.305 5.139 1.00 94.88 168 LYS A O 1
ATOM 1263 N N . GLU A 1 169 ? -2.039 9.257 6.653 1.00 95.38 169 GLU A N 1
ATOM 1264 C CA . GLU A 1 169 ? -1.082 9.200 7.755 1.00 95.38 169 GLU A CA 1
ATOM 1265 C C . GLU A 1 169 ? -0.730 7.748 8.117 1.00 95.38 169 GLU A C 1
ATOM 1267 O O . GLU A 1 169 ? 0.439 7.436 8.345 1.00 95.38 169 GLU A O 1
ATOM 1272 N N . ALA A 1 170 ? -1.703 6.830 8.107 1.00 96.06 170 ALA A N 1
ATOM 1273 C CA . ALA A 1 170 ? -1.434 5.411 8.335 1.00 96.06 170 ALA A CA 1
ATOM 1274 C C . ALA A 1 170 ? -0.486 4.832 7.270 1.00 96.06 170 ALA A C 1
ATOM 1276 O O . ALA A 1 170 ? 0.518 4.207 7.618 1.00 96.06 170 ALA A O 1
ATOM 1277 N N . VAL A 1 171 ? -0.753 5.089 5.984 1.00 96.75 171 VAL A N 1
ATOM 1278 C CA . VAL A 1 171 ? 0.098 4.643 4.868 1.00 96.75 171 VAL A CA 1
ATOM 1279 C C . VAL A 1 171 ? 1.500 5.250 4.973 1.00 96.75 171 VAL A C 1
ATOM 1281 O O . VAL A 1 171 ? 2.487 4.529 4.838 1.00 96.75 171 VAL A O 1
ATOM 1284 N N . ALA A 1 172 ? 1.620 6.542 5.289 1.00 96.12 172 ALA A N 1
ATOM 1285 C CA . ALA A 1 172 ? 2.915 7.199 5.465 1.00 96.12 172 ALA A CA 1
ATOM 1286 C C . ALA A 1 172 ? 3.734 6.579 6.613 1.00 96.12 172 ALA A C 1
ATOM 1288 O O . ALA A 1 172 ? 4.930 6.309 6.459 1.00 96.12 172 ALA A O 1
ATOM 1289 N N . ARG A 1 173 ? 3.095 6.285 7.753 1.00 97.12 173 ARG A N 1
ATOM 1290 C CA . ARG A 1 173 ? 3.738 5.597 8.885 1.00 97.12 173 ARG A CA 1
ATOM 1291 C C . ARG A 1 173 ? 4.177 4.184 8.527 1.00 97.12 173 ARG A C 1
ATOM 1293 O O . ARG A 1 173 ? 5.266 3.777 8.928 1.00 97.12 173 ARG A O 1
ATOM 1300 N N . ILE A 1 174 ? 3.363 3.456 7.767 1.00 97.38 174 ILE A N 1
ATOM 1301 C CA . ILE A 1 174 ? 3.684 2.112 7.278 1.00 97.38 174 ILE A CA 1
ATOM 1302 C C . ILE A 1 174 ? 4.898 2.149 6.345 1.00 97.38 174 ILE A C 1
ATOM 1304 O O . ILE A 1 174 ? 5.859 1.418 6.574 1.00 97.38 174 ILE A O 1
ATOM 1308 N N . LEU A 1 175 ? 4.919 3.044 5.355 1.00 96.69 175 LEU A N 1
ATOM 1309 C CA . LEU A 1 175 ? 6.065 3.208 4.453 1.00 96.69 175 LEU A CA 1
ATOM 1310 C C . LEU A 1 175 ? 7.348 3.562 5.220 1.00 96.69 175 LEU A C 1
ATOM 1312 O O . LEU A 1 175 ? 8.393 2.951 5.001 1.00 96.69 175 LEU A O 1
ATOM 1316 N N . SER A 1 176 ? 7.263 4.488 6.179 1.00 96.06 176 SER A N 1
ATOM 1317 C CA . SER A 1 176 ? 8.386 4.843 7.056 1.00 96.06 176 SER A CA 1
ATOM 1318 C C . SER A 1 176 ? 8.866 3.650 7.897 1.00 96.06 176 SER A C 1
ATOM 1320 O O . SER A 1 176 ? 10.070 3.407 8.051 1.00 96.06 176 SER A O 1
ATOM 1322 N N . HIS A 1 177 ? 7.934 2.838 8.399 1.00 95.56 177 HIS A N 1
ATOM 1323 C CA . HIS A 1 177 ? 8.258 1.621 9.132 1.00 95.56 177 HIS A CA 1
ATOM 1324 C C . HIS A 1 177 ? 8.958 0.582 8.253 1.00 95.56 177 HIS A C 1
ATOM 1326 O O . HIS A 1 177 ? 9.994 0.052 8.653 1.00 95.56 177 HIS A O 1
ATOM 1332 N N . MET A 1 178 ? 8.453 0.328 7.048 1.00 95.31 178 MET A N 1
ATOM 1333 C CA . MET A 1 178 ? 9.066 -0.612 6.108 1.00 95.31 178 MET A CA 1
ATOM 1334 C C . MET A 1 178 ? 10.458 -0.160 5.671 1.00 95.31 178 MET A C 1
ATOM 1336 O O . MET A 1 178 ? 11.364 -0.985 5.563 1.00 95.31 178 MET A O 1
ATOM 1340 N N . ASN A 1 179 ? 10.654 1.146 5.477 1.00 92.75 179 ASN A N 1
ATOM 1341 C CA . ASN A 1 179 ? 11.962 1.706 5.161 1.00 92.75 179 ASN A CA 1
ATOM 1342 C C . ASN A 1 179 ? 12.954 1.535 6.329 1.00 92.75 179 ASN A C 1
ATOM 1344 O O . ASN A 1 179 ? 14.072 1.074 6.134 1.00 92.75 179 ASN A O 1
ATOM 1348 N N . SER A 1 180 ? 12.537 1.843 7.562 1.00 93.62 180 SER A N 1
ATOM 1349 C CA . SER A 1 180 ? 13.409 1.738 8.749 1.00 93.62 180 SER A CA 1
ATOM 1350 C C . SER A 1 180 ? 13.724 0.303 9.184 1.00 93.62 180 SER A C 1
ATOM 1352 O O . SER A 1 180 ? 14.731 0.076 9.850 1.00 93.62 180 SER A O 1
ATOM 1354 N N . THR A 1 181 ? 12.884 -0.666 8.818 1.00 93.62 181 THR A N 1
ATOM 1355 C CA . THR A 1 181 ? 13.077 -2.092 9.141 1.00 93.62 181 THR A CA 1
ATOM 1356 C C . THR A 1 181 ? 13.698 -2.906 8.009 1.00 93.62 181 THR A C 1
ATOM 1358 O O . THR A 1 181 ? 14.047 -4.064 8.220 1.00 93.62 181 THR A O 1
ATOM 1361 N N . GLY A 1 182 ? 13.850 -2.322 6.818 1.00 92.19 182 GLY A N 1
ATOM 1362 C CA . GLY A 1 182 ? 14.396 -3.006 5.646 1.00 92.19 182 GLY A CA 1
ATOM 1363 C C . GLY A 1 182 ? 13.398 -3.886 4.888 1.00 92.19 182 GLY A C 1
ATOM 1364 O O . GLY A 1 182 ? 13.781 -4.459 3.873 1.00 92.19 182 GLY A O 1
ATOM 1365 N N . ILE A 1 183 ? 12.128 -3.958 5.310 1.00 92.44 183 ILE A N 1
ATOM 1366 C CA . ILE A 1 183 ? 11.061 -4.670 4.577 1.00 92.44 183 ILE A CA 1
ATOM 1367 C C . ILE A 1 183 ? 10.962 -4.139 3.143 1.00 92.44 183 ILE A C 1
ATOM 1369 O O . ILE A 1 183 ? 10.898 -4.911 2.192 1.00 92.44 183 ILE A O 1
ATOM 1373 N N . PHE A 1 184 ? 11.038 -2.816 2.976 1.00 91.38 184 PHE A N 1
ATOM 1374 C CA . PHE A 1 184 ? 10.982 -2.191 1.655 1.00 91.38 184 PHE A CA 1
ATOM 1375 C C . PHE A 1 184 ? 12.120 -2.666 0.739 1.00 91.38 184 PHE A C 1
ATOM 1377 O O . PHE A 1 184 ? 11.886 -3.011 -0.416 1.00 91.38 184 PHE A O 1
ATOM 1384 N N . ALA A 1 185 ? 13.349 -2.711 1.262 1.00 89.69 185 ALA A N 1
ATOM 1385 C CA . ALA A 1 185 ? 14.512 -3.169 0.508 1.00 89.69 185 ALA A CA 1
ATOM 1386 C C . ALA A 1 185 ? 14.382 -4.650 0.125 1.00 89.69 185 ALA A C 1
ATOM 1388 O O . ALA A 1 185 ? 14.683 -5.016 -1.004 1.00 89.69 185 ALA A O 1
ATOM 1389 N N . GLN A 1 186 ? 13.870 -5.489 1.030 1.00 90.50 186 GLN A N 1
ATOM 1390 C CA . GLN A 1 186 ? 13.632 -6.907 0.751 1.00 90.50 186 GLN A CA 1
ATOM 1391 C C . GLN A 1 186 ? 12.609 -7.108 -0.373 1.00 90.50 186 GLN A C 1
ATOM 1393 O O . GLN A 1 186 ? 12.862 -7.893 -1.284 1.00 90.50 186 GLN A O 1
ATOM 1398 N N . LEU A 1 187 ? 11.493 -6.370 -0.348 1.00 90.12 187 LEU A N 1
ATOM 1399 C CA . LEU A 1 187 ? 10.498 -6.391 -1.427 1.00 90.12 187 LEU A CA 1
ATOM 1400 C C . LEU A 1 187 ? 11.102 -5.940 -2.759 1.00 90.12 187 LEU A C 1
ATOM 1402 O O . LEU A 1 187 ? 10.846 -6.546 -3.796 1.00 90.12 187 LEU A O 1
ATOM 1406 N N . HIS A 1 188 ? 11.902 -4.873 -2.737 1.00 88.50 188 HIS A N 1
ATOM 1407 C CA . HIS A 1 188 ? 12.528 -4.333 -3.941 1.00 88.50 188 HIS A CA 1
ATOM 1408 C C . HIS A 1 188 ? 13.499 -5.340 -4.565 1.00 88.50 188 HIS A C 1
ATOM 1410 O O . HIS A 1 188 ? 13.339 -5.693 -5.732 1.00 88.50 188 HIS A O 1
ATOM 1416 N N . MET A 1 189 ? 14.408 -5.908 -3.771 1.00 88.50 189 MET A N 1
ATOM 1417 C CA . MET A 1 189 ? 15.333 -6.948 -4.232 1.00 88.50 189 MET A CA 1
ATOM 1418 C C . MET A 1 189 ? 14.594 -8.176 -4.782 1.00 88.50 189 MET A C 1
ATOM 1420 O O . MET A 1 189 ? 14.984 -8.726 -5.807 1.00 88.50 189 MET A O 1
ATOM 1424 N N . ALA A 1 190 ? 13.503 -8.600 -4.135 1.00 87.75 190 ALA A N 1
ATOM 1425 C CA . ALA A 1 190 ? 12.738 -9.773 -4.554 1.00 87.75 190 ALA A CA 1
ATOM 1426 C C . ALA A 1 190 ? 12.032 -9.598 -5.911 1.00 87.75 190 ALA A C 1
ATOM 1428 O O . ALA A 1 190 ? 11.816 -10.587 -6.615 1.00 87.75 190 ALA A O 1
ATOM 1429 N N . HIS A 1 191 ? 11.671 -8.366 -6.280 1.00 84.12 191 HIS A N 1
ATOM 1430 C CA . HIS A 1 191 ? 10.777 -8.106 -7.411 1.00 84.12 191 HIS A CA 1
ATOM 1431 C C . HIS A 1 191 ? 11.333 -7.172 -8.490 1.00 84.12 191 HIS A C 1
ATOM 1433 O O . HIS A 1 191 ? 10.646 -6.963 -9.488 1.00 84.12 191 HIS A O 1
ATOM 1439 N N . VAL A 1 192 ? 12.527 -6.604 -8.305 1.00 80.94 192 VAL A N 1
ATOM 1440 C CA . VAL A 1 192 ? 13.132 -5.650 -9.252 1.00 80.94 192 VAL A CA 1
ATOM 1441 C C . VAL A 1 192 ? 14.547 -6.048 -9.665 1.00 80.94 192 VAL A C 1
ATOM 1443 O O . VAL A 1 192 ? 14.905 -5.860 -10.821 1.00 80.94 192 VAL A O 1
ATOM 1446 N N . GLU A 1 193 ? 15.355 -6.596 -8.755 1.00 68.88 193 GLU A N 1
ATOM 1447 C CA . GLU A 1 193 ? 16.768 -6.923 -9.024 1.00 68.88 193 GLU A CA 1
ATOM 1448 C C . GLU A 1 193 ? 17.001 -8.369 -9.513 1.00 68.88 193 GLU A C 1
ATOM 1450 O O . GLU A 1 193 ? 18.153 -8.787 -9.638 1.00 68.88 193 GLU A O 1
ATOM 1455 N N . ASN A 1 194 ? 15.930 -9.123 -9.797 1.00 51.72 194 ASN A N 1
ATOM 1456 C CA . ASN A 1 194 ? 15.982 -10.520 -10.255 1.00 51.72 194 ASN A CA 1
ATOM 1457 C C . ASN A 1 194 ? 15.848 -10.668 -11.773 1.00 51.72 194 ASN A C 1
ATOM 1459 O O . ASN A 1 194 ? 14.929 -10.044 -12.350 1.00 51.72 194 ASN A O 1
#

pLDDT: mean 79.72, std 18.43, range [33.06, 97.5]

Sequence (194 aa):
MRRAVRAITALVATAFIAAGCAGARRASAPASPLPSADSIQSEIIHTISKRLTAGLPDSGRLKAARERGVLRVAVVFSPDNALCHFDPDIGAPRGFIPELAAEIALMLEIKPNVELLNQGERPGPEIDIVFLPEGDSGCESNNLIPYYYTPELGWKHICVMDDGESLKEAVARILSHMNSTGIFAQLHMAHVEN

Solvent-accessible surface area (backbone atoms only — not comparable to full-atom values): 11770 Å² total; per-residue (Å²): 132,90,82,90,81,89,83,84,81,78,83,83,79,85,80,84,82,86,88,84,93,78,81,84,70,79,74,71,72,73,94,58,83,76,80,51,71,68,56,52,51,52,51,50,45,51,54,51,25,51,62,55,48,56,92,53,65,86,38,61,51,41,35,54,26,56,77,69,48,38,37,36,33,39,34,46,51,44,99,86,39,76,43,48,50,77,41,79,92,80,69,43,68,37,38,32,51,50,52,52,49,39,52,54,17,51,50,68,76,28,43,60,44,78,45,79,33,56,77,92,57,76,82,59,93,77,39,42,35,34,40,47,53,80,94,62,70,94,50,60,78,90,33,55,42,78,78,47,78,41,96,91,70,42,71,36,36,37,29,35,65,45,97,47,63,39,42,52,52,37,52,52,44,48,54,52,48,28,58,77,70,43,53,47,57,54,48,40,51,71,36,64,77,111

Nearest PDB structures (foldseek):
  4h5g-assembly1_A  TM=7.274E-01  e=1.043E-03  Streptococcus pneumoniae str. Canada MDR_19A
  4i62-assembly1_A  TM=7.286E-01  e=1.700E-03  Streptococcus pneumoniae str. Canada MDR_19A
  4ymx-assembly2_B  TM=7.588E-01  e=4.801E-03  Caldanaerobacter subterraneus subsp. tengcongensis MB4
  6a8s-assembly1_A  TM=7.117E-01  e=1.441E-02  Candidatus Liberibacter asiaticus str. psy62
  7qtt-assembly1_N  TM=2.113E-01  e=3.512E+00  Homo sapiens

Secondary structure (DSSP, 8-state):
------------------------------SSPPPPHHHHHHHHHHHHHHHHTTT--S-HHHHHHHHHTEEEEEEE--TT-TT-EEETTTTEEESHHHHHHHHHHHHTT-EEEEEEEPTTPPPPTT--EEEPPTT---S-GGGEEEEEEETTTEEEEEEE--SSSHHHHHHHHHHHHHHHHTHHHHHHHHHT--

Radius of gyration: 25.16 Å; Cα contacts (8 Å, |Δi|>4): 240; chains: 1; bounding box: 42×83×55 Å

Foldseek 3Di:
DDDDDDDDDDDDDDDDDDDDDDDDPPPDDPPDPDDDPVRVVLVVLVVLLCVLLPPFDCDWLLVVQVVVQEAAEEEADDPPDLQWDADVVVRGIDHLPVVLQQLLCSSSNGGYDYDYDYVPGDDDLNHFKYFDDAPDPPADPVQWDFQDQDPVRGTTTMGGSTPDCNSSSSSNSSSVVCVVVVVSVVSCCVGPVD

Mean predicted aligned error: 11.93 Å